Protein AF-A0A2D7LN32-F1 (afdb_monomer)

Mean predicted aligned error: 5.08 Å

Solvent-accessible surface area (backbone atoms only — not comparable to full-atom values): 18095 Å² total; per-residue (Å²): 130,84,75,82,76,73,65,44,31,34,32,32,67,40,80,60,70,64,92,61,65,73,24,57,48,49,55,38,51,54,49,18,35,59,64,32,91,79,63,42,42,45,74,48,47,60,89,74,56,92,51,80,76,60,60,74,74,38,50,33,42,34,34,34,39,61,86,51,64,64,65,58,54,54,49,47,49,68,77,42,70,87,50,34,35,33,37,26,48,50,52,60,51,98,38,46,63,72,38,63,84,48,74,64,43,46,45,47,52,73,69,63,79,66,38,31,38,33,20,46,41,62,72,59,30,66,40,41,46,76,57,41,47,83,94,47,37,89,35,53,46,56,50,64,69,39,57,82,79,97,63,71,67,71,63,58,79,63,54,63,70,80,24,58,26,25,41,39,42,39,88,48,99,74,49,87,57,46,67,61,35,49,52,49,33,55,47,53,33,58,80,66,71,51,44,66,49,78,48,47,72,91,75,68,54,73,64,61,53,52,54,46,42,40,19,17,65,28,33,35,50,61,30,76,58,33,82,84,29,67,68,59,53,49,33,16,56,55,56,15,46,62,37,25,34,79,56,34,42,72,75,70,83,54,72,86,42,45,36,75,88,30,57,49,77,54,94,62,50,69,42,74,45,88,64,29,24,58,51,46,48,54,53,51,52,36,44,78,72,64,71,56,86,72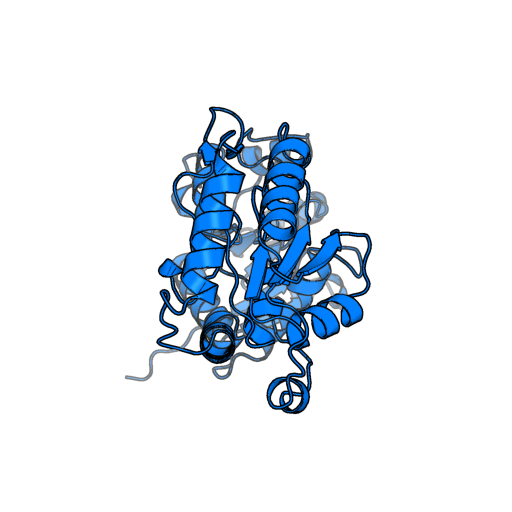,97,61,55,34,26,63,44,40,58,63,58,25,21,39,70,49,39,31,52,54,51,47,54,50,41,60,75,46,62,108

Foldseek 3Di:
DPDPQAAFEEEEQDADDDPDDPNQLVVVQQVLQPPAPVNRYDYDYPVVDPDPVCVVVGQEY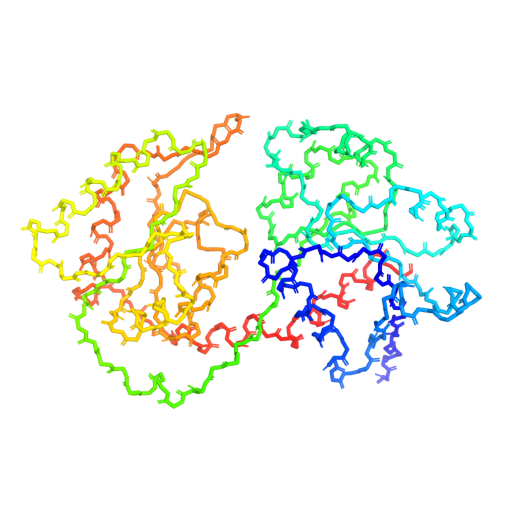EHEAQPGDVVSVVVCCVVPVNHFYEYYLHNAQPFLLPQHPDPSSVCCQPPDDGLAYEHQAPVSQVSNLVRHDPVCSVRYYYFHTADDDPDDCVLLVDQAADFQEEEEAEEDPPAPCLVLLVCLLVVLCVVVVGGYDYDYPPRDDPVVLLNRLSHYQAYEYSYLADPPPPSLLSSLQSLHAYQEACRHNRDHQDCLSHQPPQWDDDSRGIYGDSCNSVSSNVSSVCVSVVVDDDPDGSNVRSCVPSHSNNSNVVVSVSCVVRSD

Structure (mmCIF, N/CA/C/O backbone):
data_AF-A0A2D7LN32-F1
#
_entry.id   AF-A0A2D7LN32-F1
#
loop_
_atom_site.group_PDB
_atom_site.id
_atom_site.type_symbol
_atom_site.label_atom_id
_atom_site.label_alt_id
_atom_site.label_comp_id
_atom_site.label_asym_id
_atom_site.label_entity_id
_atom_site.label_seq_id
_atom_site.pdbx_PDB_ins_code
_atom_site.Cartn_x
_atom_site.Cartn_y
_atom_site.Cartn_z
_atom_site.occupancy
_atom_site.B_iso_or_equiv
_atom_site.auth_seq_id
_atom_site.auth_comp_id
_atom_site.auth_asym_id
_atom_site.auth_atom_id
_atom_site.pdbx_PDB_model_num
ATOM 1 N N . MET A 1 1 ? -14.204 0.829 -34.385 1.00 44.28 1 MET A N 1
ATOM 2 C CA . MET A 1 1 ? -12.740 0.804 -34.591 1.00 44.28 1 MET A CA 1
ATOM 3 C C . MET A 1 1 ? -12.152 -0.160 -33.585 1.00 44.28 1 MET A C 1
ATOM 5 O O . MET A 1 1 ? -12.338 0.058 -32.395 1.00 44.28 1 MET A O 1
ATOM 9 N N . ILE A 1 2 ? -11.507 -1.230 -34.041 1.00 43.66 2 ILE A N 1
ATOM 10 C CA . ILE A 1 2 ? -10.736 -2.110 -33.161 1.00 43.66 2 ILE A CA 1
ATOM 11 C C . ILE A 1 2 ? -9.464 -1.326 -32.829 1.00 43.66 2 ILE A C 1
ATOM 13 O O . ILE A 1 2 ? -8.637 -1.111 -33.713 1.00 43.66 2 ILE A O 1
ATOM 17 N N . LYS A 1 3 ? -9.346 -0.793 -31.606 1.00 57.53 3 LYS A N 1
ATOM 18 C CA . LYS A 1 3 ? -8.049 -0.294 -31.134 1.00 57.53 3 LYS A CA 1
ATOM 19 C C . LYS A 1 3 ? -7.119 -1.507 -31.135 1.00 57.53 3 LYS A C 1
ATOM 21 O O . LYS A 1 3 ? -7.442 -2.501 -30.492 1.00 57.53 3 LYS A O 1
ATOM 26 N N . ASN A 1 4 ? -6.018 -1.453 -31.883 1.00 58.94 4 ASN A N 1
ATOM 27 C CA . ASN A 1 4 ? -4.945 -2.428 -31.712 1.00 58.94 4 ASN A CA 1
ATOM 28 C C . ASN A 1 4 ? -4.484 -2.315 -30.258 1.00 58.94 4 ASN A C 1
ATOM 30 O O . ASN A 1 4 ? -3.860 -1.322 -29.885 1.00 58.94 4 ASN A O 1
ATOM 34 N N . ASN A 1 5 ? -4.854 -3.289 -29.431 1.00 82.56 5 ASN A N 1
ATOM 35 C CA . ASN A 1 5 ? -4.369 -3.354 -28.064 1.00 82.56 5 ASN A CA 1
ATOM 36 C C . ASN A 1 5 ? -2.919 -3.824 -28.137 1.00 82.56 5 ASN A C 1
ATOM 38 O O . ASN A 1 5 ? -2.648 -4.941 -28.576 1.00 82.56 5 ASN A O 1
ATOM 42 N N . LYS A 1 6 ? -1.991 -2.938 -27.773 1.00 94.62 6 LYS A N 1
ATOM 43 C CA . LYS A 1 6 ? -0.580 -3.285 -27.630 1.00 94.62 6 LYS A CA 1
ATOM 44 C C . LYS A 1 6 ? -0.471 -4.365 -26.553 1.00 94.62 6 LYS A C 1
ATOM 46 O O . LYS A 1 6 ? -1.117 -4.260 -25.518 1.00 94.62 6 LYS A O 1
ATOM 51 N N . SER A 1 7 ? 0.336 -5.386 -26.791 1.00 96.56 7 SER A N 1
ATOM 52 C CA . SER A 1 7 ? 0.762 -6.319 -25.751 1.00 96.56 7 SER A CA 1
ATOM 53 C C . SER A 1 7 ? 2.169 -5.954 -25.285 1.00 96.56 7 SER A C 1
ATOM 55 O O . SER A 1 7 ? 2.957 -5.423 -26.070 1.00 96.56 7 SER A O 1
ATOM 57 N N . PHE A 1 8 ? 2.486 -6.243 -24.027 1.00 97.50 8 PHE A N 1
ATOM 58 C CA . PHE A 1 8 ? 3.817 -6.080 -23.458 1.00 97.50 8 PHE A CA 1
ATOM 59 C C . PHE A 1 8 ? 4.377 -7.431 -23.022 1.00 97.50 8 PHE A C 1
ATOM 61 O O . PHE A 1 8 ? 3.812 -8.097 -22.152 1.00 97.50 8 PHE A O 1
ATOM 68 N N . ASN A 1 9 ? 5.528 -7.794 -23.577 1.00 97.88 9 ASN A N 1
ATOM 69 C CA . ASN A 1 9 ? 6.341 -8.887 -23.067 1.00 97.88 9 ASN A CA 1
ATOM 70 C C . ASN A 1 9 ? 7.256 -8.332 -21.968 1.00 97.88 9 ASN A C 1
ATOM 72 O O . ASN A 1 9 ? 8.119 -7.492 -22.227 1.00 97.88 9 ASN A O 1
ATOM 76 N N . ILE A 1 10 ? 7.072 -8.786 -20.734 1.00 97.50 10 ILE A N 1
ATOM 77 C CA . ILE A 1 10 ? 7.760 -8.278 -19.546 1.00 97.50 10 ILE A CA 1
ATOM 78 C C . ILE A 1 10 ? 8.716 -9.342 -19.020 1.00 97.50 10 ILE A C 1
ATOM 80 O O . ILE A 1 10 ? 8.323 -10.487 -18.791 1.00 97.50 10 ILE A O 1
ATOM 84 N N . LEU A 1 11 ? 9.962 -8.943 -18.776 1.00 96.19 11 LEU A N 1
ATOM 85 C CA . LEU A 1 11 ? 10.927 -9.748 -18.038 1.00 96.19 11 LEU A CA 1
ATOM 86 C C . LEU A 1 11 ? 11.136 -9.155 -16.646 1.00 96.19 11 LEU A C 1
ATOM 88 O O . LEU A 1 11 ? 11.633 -8.036 -16.506 1.00 96.19 11 LEU A O 1
ATOM 92 N N . MET A 1 12 ? 10.785 -9.912 -15.612 1.00 93.94 12 MET A N 1
ATOM 93 C CA . MET A 1 12 ? 11.052 -9.543 -14.228 1.00 93.94 12 MET A CA 1
ATOM 94 C C . MET A 1 12 ? 12.523 -9.810 -13.896 1.00 93.94 12 MET A C 1
ATOM 96 O O . MET A 1 12 ? 12.978 -10.955 -13.887 1.00 93.94 12 MET A O 1
ATOM 100 N N . CYS A 1 13 ? 13.267 -8.748 -13.590 1.00 92.00 13 CYS A N 1
ATOM 101 C CA . CYS A 1 13 ? 14.726 -8.770 -13.429 1.00 92.00 13 CYS A CA 1
ATOM 102 C C . CYS A 1 13 ? 15.190 -8.762 -11.962 1.00 92.00 13 CYS A C 1
ATOM 104 O O . CYS A 1 13 ? 16.373 -8.587 -11.678 1.00 92.00 13 CYS A O 1
ATOM 106 N N . SER A 1 14 ? 14.271 -8.947 -11.013 1.00 82.94 14 SER A N 1
ATOM 107 C CA . SER A 1 14 ? 14.585 -9.040 -9.585 1.00 82.94 14 SER A CA 1
ATOM 108 C C . SER A 1 14 ? 13.662 -10.037 -8.893 1.00 82.94 14 SER A C 1
ATOM 110 O O . SER A 1 14 ? 12.445 -9.946 -9.072 1.00 82.94 14 SER A O 1
ATOM 112 N N . ARG A 1 15 ? 14.218 -10.915 -8.052 1.00 70.62 15 ARG A N 1
ATOM 113 C CA . ARG A 1 15 ? 13.447 -11.783 -7.157 1.00 70.62 15 ARG A CA 1
ATOM 114 C C . ARG A 1 15 ? 13.455 -11.185 -5.750 1.00 70.62 15 ARG A C 1
ATOM 116 O O . ARG A 1 15 ? 14.537 -11.027 -5.187 1.00 70.62 15 ARG A O 1
ATOM 123 N N . PRO A 1 16 ? 12.303 -10.858 -5.153 1.00 66.50 16 PRO A N 1
ATOM 124 C CA . PRO A 1 16 ? 12.273 -10.564 -3.730 1.00 66.50 16 PRO A CA 1
ATOM 125 C C . PRO A 1 16 ? 12.635 -11.832 -2.943 1.00 66.50 16 PRO A C 1
ATOM 127 O O . PRO A 1 16 ? 12.154 -12.922 -3.251 1.00 66.50 16 PRO A O 1
ATOM 130 N N . GLY A 1 17 ? 13.507 -11.705 -1.944 1.00 54.12 17 GLY A N 1
ATOM 131 C CA . GLY A 1 17 ? 13.800 -12.799 -1.017 1.00 54.12 17 GLY A CA 1
ATOM 132 C C . GLY A 1 17 ? 12.692 -12.980 0.028 1.00 54.12 17 GLY A C 1
ATOM 133 O O . GLY A 1 17 ? 12.071 -12.001 0.439 1.00 54.12 17 GLY A O 1
ATOM 134 N N . GLY A 1 18 ? 12.504 -14.219 0.498 1.00 49.31 18 GLY A N 1
ATOM 135 C CA . GLY A 1 18 ? 11.699 -14.554 1.682 1.00 49.31 18 GLY A CA 1
ATOM 136 C C . GLY A 1 18 ? 10.222 -14.893 1.433 1.00 49.31 18 GLY A C 1
ATOM 137 O O . GLY A 1 18 ? 9.642 -14.571 0.402 1.00 49.31 18 GLY A O 1
ATOM 138 N N . ASP A 1 19 ? 9.620 -15.554 2.421 1.00 37.75 19 ASP A N 1
ATOM 139 C CA . ASP A 1 19 ? 8.196 -15.910 2.545 1.00 37.75 19 ASP A CA 1
ATOM 140 C C . ASP A 1 19 ? 7.363 -14.814 3.247 1.00 37.75 19 ASP A C 1
ATOM 142 O O . ASP A 1 19 ? 6.145 -14.927 3.385 1.00 37.75 19 ASP A O 1
ATOM 146 N N . ARG A 1 20 ? 8.014 -13.730 3.691 1.00 37.22 20 ARG A N 1
ATOM 147 C CA . ARG A 1 20 ? 7.402 -12.576 4.364 1.00 37.22 20 ARG A CA 1
ATOM 148 C C . ARG A 1 20 ? 7.868 -11.268 3.720 1.00 37.22 20 ARG A C 1
ATOM 150 O O . ARG A 1 20 ? 9.029 -11.127 3.352 1.00 37.22 20 ARG A O 1
ATOM 157 N N . GLY A 1 21 ? 6.974 -10.282 3.619 1.00 55.00 21 GLY A N 1
ATOM 158 C CA . GLY A 1 21 ? 7.293 -8.945 3.097 1.00 55.00 21 GLY A CA 1
ATOM 159 C C . GLY A 1 21 ? 7.106 -8.805 1.574 1.00 55.00 21 GLY A C 1
ATOM 160 O O . GLY A 1 21 ? 6.155 -9.379 1.041 1.00 55.00 21 GLY A O 1
ATOM 161 N N . PRO A 1 22 ? 7.950 -8.031 0.854 1.00 53.94 22 PRO A N 1
ATOM 162 C CA . PRO A 1 22 ? 7.763 -7.710 -0.571 1.00 53.94 22 PRO A CA 1
ATOM 163 C C . PRO A 1 22 ? 7.681 -8.940 -1.496 1.00 53.94 22 PRO A C 1
ATOM 165 O O . PRO A 1 22 ? 7.177 -8.820 -2.612 1.00 53.94 22 PRO A O 1
ATOM 168 N N . GLY A 1 23 ? 8.110 -10.118 -1.020 1.00 60.59 23 GLY A N 1
ATOM 169 C CA . GLY A 1 23 ? 7.940 -11.415 -1.680 1.00 60.59 23 GLY A CA 1
ATOM 170 C C . GLY A 1 23 ? 6.488 -11.855 -1.860 1.00 60.59 23 GLY A C 1
ATOM 171 O O . GLY A 1 23 ? 6.126 -12.300 -2.946 1.00 60.59 23 GLY A O 1
ATOM 172 N N . LEU A 1 24 ? 5.634 -11.661 -0.846 1.00 64.06 24 LEU A N 1
ATOM 173 C CA . LEU A 1 24 ? 4.218 -12.039 -0.933 1.00 64.06 24 LEU A CA 1
ATOM 174 C C . LEU A 1 24 ? 3.519 -11.235 -2.034 1.00 64.06 24 LEU A C 1
ATOM 176 O O . LEU A 1 24 ? 2.804 -11.783 -2.867 1.00 64.06 24 LEU A O 1
ATOM 180 N N . THR A 1 25 ? 3.764 -9.923 -2.071 1.00 72.88 25 THR A N 1
ATOM 181 C CA . THR A 1 25 ? 3.100 -9.046 -3.040 1.00 72.88 25 THR A CA 1
ATOM 182 C C . THR A 1 25 ? 3.635 -9.250 -4.450 1.00 72.88 25 THR A C 1
ATOM 184 O O . THR A 1 25 ? 2.857 -9.169 -5.389 1.00 72.88 25 THR A O 1
ATOM 187 N N . TYR A 1 26 ? 4.918 -9.589 -4.616 1.00 81.75 26 TYR A N 1
ATOM 188 C CA . TYR A 1 26 ? 5.506 -9.890 -5.925 1.00 81.75 26 TYR A CA 1
ATOM 189 C C . TYR A 1 26 ? 4.732 -10.953 -6.706 1.00 81.75 26 TYR A C 1
ATOM 191 O O . TYR A 1 26 ? 4.357 -10.699 -7.850 1.00 81.75 26 TYR A O 1
ATOM 199 N N . GLY A 1 27 ? 4.440 -12.095 -6.071 1.00 83.88 27 GLY A N 1
ATOM 200 C CA . GLY A 1 27 ? 3.667 -13.167 -6.702 1.00 83.88 27 GLY A CA 1
ATOM 201 C C . GLY A 1 27 ? 2.287 -12.686 -7.149 1.00 83.88 27 GLY A C 1
ATOM 202 O O . GLY A 1 27 ? 1.888 -12.940 -8.281 1.00 83.88 27 GLY A O 1
ATOM 203 N N . HIS A 1 28 ? 1.603 -11.895 -6.314 1.00 87.19 28 HIS A N 1
ATOM 204 C CA . HIS A 1 28 ? 0.311 -11.311 -6.674 1.00 87.19 28 HIS A CA 1
ATOM 205 C C . HIS A 1 28 ? 0.383 -10.401 -7.905 1.00 87.19 28 HIS A C 1
ATOM 207 O O . HIS A 1 28 ? -0.536 -10.423 -8.716 1.00 87.19 28 HIS A O 1
ATOM 213 N N . HIS A 1 29 ? 1.454 -9.625 -8.079 1.00 88.25 29 HIS A N 1
ATOM 214 C CA . HIS A 1 29 ? 1.590 -8.761 -9.254 1.00 88.25 29 HIS A CA 1
ATOM 215 C C . HIS A 1 29 ? 1.836 -9.553 -10.534 1.00 88.25 29 HIS A C 1
ATOM 217 O O . HIS A 1 29 ? 1.190 -9.281 -11.543 1.00 88.25 29 HIS A O 1
ATOM 223 N N . VAL A 1 30 ? 2.736 -10.541 -10.497 1.00 90.06 30 VAL A N 1
ATOM 224 C CA . VAL A 1 30 ? 2.990 -11.415 -11.653 1.00 90.06 30 VAL A CA 1
ATOM 225 C C . VAL A 1 30 ? 1.705 -12.145 -12.044 1.00 90.06 30 VAL A C 1
ATOM 227 O O . VAL A 1 30 ? 1.318 -12.129 -13.213 1.00 90.06 30 VAL A O 1
ATOM 230 N N . ASP A 1 31 ? 0.995 -12.701 -11.062 1.00 91.56 31 ASP A N 1
ATOM 231 C CA . ASP A 1 31 ? -0.293 -13.354 -11.275 1.00 91.56 31 ASP A CA 1
ATOM 232 C C . ASP A 1 31 ? -1.347 -12.397 -11.836 1.00 91.56 31 ASP A C 1
ATOM 234 O O . ASP A 1 31 ? -2.074 -12.770 -12.754 1.00 91.56 31 ASP A O 1
ATOM 238 N N . ALA A 1 32 ? -1.443 -11.171 -11.315 1.00 93.06 32 ALA A N 1
ATOM 239 C CA . ALA A 1 32 ? -2.413 -10.189 -11.788 1.00 93.06 32 ALA A CA 1
ATOM 240 C C . ALA A 1 32 ? -2.210 -9.849 -13.268 1.00 93.06 32 ALA A C 1
ATOM 242 O O . ALA A 1 32 ? -3.179 -9.787 -14.022 1.00 93.06 32 ALA A O 1
ATOM 243 N N . LEU A 1 33 ? -0.955 -9.671 -13.689 1.00 94.94 33 LEU A N 1
ATOM 244 C CA . LEU A 1 33 ? -0.612 -9.361 -15.075 1.00 94.94 33 LEU A CA 1
ATOM 245 C C . LEU A 1 33 ? -0.827 -10.569 -15.996 1.00 94.94 33 LEU A C 1
ATOM 247 O O . LEU A 1 33 ? -1.453 -10.429 -17.043 1.00 94.94 33 LEU A O 1
ATOM 251 N N . ASN A 1 34 ? -0.382 -11.764 -15.598 1.00 94.56 34 ASN A N 1
ATOM 252 C CA . ASN A 1 34 ? -0.547 -12.981 -16.404 1.00 94.56 34 ASN A CA 1
ATOM 253 C C . ASN A 1 34 ? -2.005 -13.469 -16.485 1.00 94.56 34 ASN A C 1
ATOM 255 O O . ASN A 1 34 ? -2.360 -14.187 -17.417 1.00 94.56 34 ASN A O 1
ATOM 259 N N . ARG A 1 35 ? -2.863 -13.085 -15.531 1.00 94.31 35 ARG A N 1
ATOM 260 C CA . ARG A 1 35 ? -4.311 -13.362 -15.554 1.00 94.31 35 ARG A CA 1
ATOM 261 C C . ARG A 1 35 ? -5.123 -12.225 -16.180 1.00 94.31 35 ARG A C 1
ATOM 263 O O . ARG A 1 35 ? -6.348 -12.209 -16.045 1.00 94.31 35 ARG A O 1
ATOM 270 N N . ASP A 1 36 ? -4.474 -11.273 -16.850 1.00 95.19 36 ASP A N 1
ATOM 271 C CA . ASP A 1 36 ? -5.172 -10.207 -17.558 1.00 95.19 36 ASP A CA 1
ATOM 272 C C . ASP A 1 36 ? -6.118 -10.780 -18.622 1.00 95.19 36 ASP A C 1
ATOM 274 O O . ASP A 1 36 ? -5.696 -11.399 -19.599 1.00 95.19 36 ASP A O 1
ATOM 278 N N . LYS A 1 37 ? -7.418 -10.513 -18.473 1.00 93.88 37 LYS A N 1
ATOM 279 C CA . LYS A 1 37 ? -8.471 -11.065 -19.341 1.00 93.88 37 LYS A CA 1
ATOM 280 C C . LYS A 1 37 ? -8.381 -10.623 -20.806 1.00 93.88 37 LYS A C 1
ATOM 282 O O . LYS A 1 37 ? -9.064 -11.185 -21.660 1.00 93.88 37 LYS A O 1
ATOM 287 N N . TYR A 1 38 ? -7.576 -9.601 -21.091 1.00 94.88 38 TYR A N 1
ATOM 288 C CA . TYR A 1 38 ? -7.363 -9.066 -22.432 1.00 94.88 38 TYR A CA 1
ATOM 289 C C . TYR A 1 38 ? -6.043 -9.526 -23.064 1.00 94.88 38 TYR A C 1
ATOM 291 O O . TYR A 1 38 ? -5.748 -9.103 -24.182 1.00 94.88 38 TYR A O 1
ATOM 299 N N . ASN A 1 39 ? -5.268 -10.382 -22.382 1.00 94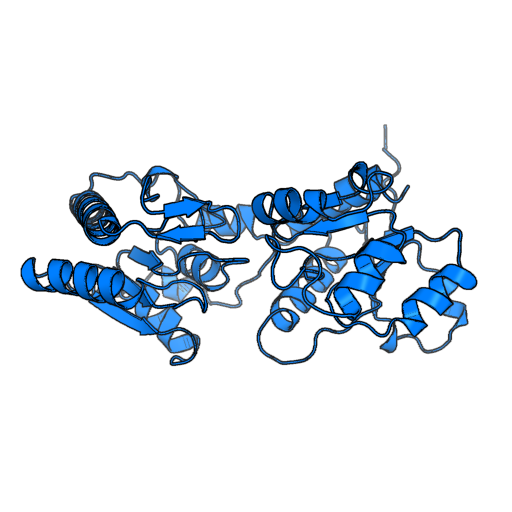.88 39 ASN A N 1
ATOM 300 C CA . ASN A 1 39 ? -3.963 -10.878 -22.830 1.00 94.88 39 ASN A CA 1
ATOM 301 C C . ASN A 1 39 ? -2.988 -9.747 -23.216 1.00 94.88 39 ASN A C 1
ATOM 303 O O . ASN A 1 39 ? -2.247 -9.858 -24.194 1.00 94.88 39 ASN A O 1
ATOM 307 N N . ARG A 1 40 ? -3.008 -8.624 -22.484 1.00 96.69 40 ARG A N 1
ATOM 308 C CA . ARG A 1 40 ? -2.127 -7.472 -22.755 1.00 96.69 40 ARG A CA 1
ATOM 309 C C . ARG A 1 40 ? -0.718 -7.668 -22.212 1.00 96.69 40 ARG A C 1
ATOM 311 O O . ARG A 1 40 ? 0.174 -6.911 -22.584 1.00 96.69 40 ARG A O 1
ATOM 318 N N . PHE A 1 41 ? -0.506 -8.663 -21.358 1.00 97.38 41 PHE A N 1
ATOM 319 C CA . PHE A 1 41 ? 0.780 -8.931 -20.733 1.00 97.38 41 PHE A CA 1
ATOM 320 C C . PHE A 1 41 ? 1.209 -10.373 -20.938 1.00 97.38 41 PHE A C 1
ATOM 322 O O . PHE A 1 41 ? 0.395 -11.293 -20.895 1.00 97.38 41 PHE A O 1
ATOM 329 N N . TYR A 1 42 ? 2.514 -10.546 -21.088 1.00 96.31 42 TYR A N 1
ATOM 330 C CA . TYR A 1 42 ? 3.186 -11.827 -20.967 1.00 96.31 42 TYR A CA 1
ATOM 331 C C . TYR A 1 42 ? 4.398 -11.638 -20.059 1.00 96.31 42 TYR A C 1
ATOM 333 O O . TYR A 1 42 ? 5.354 -10.964 -20.444 1.00 96.31 42 TYR A O 1
ATOM 341 N N . VAL A 1 43 ? 4.337 -12.169 -18.837 1.00 95.31 43 VAL A N 1
ATOM 342 C CA . VAL A 1 43 ? 5.355 -11.938 -17.804 1.00 95.31 43 VAL A CA 1
ATOM 343 C C . VAL A 1 43 ? 6.145 -13.211 -17.542 1.00 95.31 43 VAL A C 1
ATOM 345 O O . VAL A 1 43 ? 5.578 -14.210 -17.101 1.00 95.31 43 VAL A O 1
ATOM 348 N N . ASN A 1 44 ? 7.462 -13.135 -17.735 1.00 93.88 44 ASN A N 1
ATOM 349 C CA . ASN A 1 44 ? 8.415 -14.162 -17.320 1.00 93.88 44 ASN A CA 1
ATOM 350 C C . ASN A 1 44 ? 9.441 -13.595 -16.341 1.00 93.88 44 ASN A C 1
ATOM 352 O O . ASN A 1 44 ? 9.603 -12.386 -16.189 1.00 93.88 44 ASN A O 1
ATOM 356 N N . GLU A 1 45 ? 10.170 -14.491 -15.689 1.00 91.50 45 GLU A N 1
ATOM 357 C CA . GLU A 1 45 ? 11.212 -14.146 -14.730 1.00 91.50 45 GLU A CA 1
ATOM 358 C C . GLU A 1 45 ? 12.587 -14.469 -15.318 1.00 91.50 45 GLU A C 1
ATOM 360 O O . GLU A 1 45 ? 12.766 -15.504 -15.961 1.00 91.50 45 GLU A O 1
ATOM 365 N N . LEU A 1 46 ? 13.573 -13.599 -15.080 1.00 89.75 46 LEU A N 1
ATOM 366 C CA . LEU A 1 46 ? 14.918 -13.717 -15.658 1.00 89.75 46 LEU A CA 1
ATOM 367 C C . LEU A 1 46 ? 15.581 -15.077 -15.384 1.00 89.75 46 LEU A C 1
ATOM 369 O O . LEU A 1 46 ? 16.271 -15.610 -16.247 1.00 89.75 46 LEU A O 1
ATOM 373 N N . TRP A 1 47 ? 15.359 -15.655 -14.205 1.00 87.06 47 TRP A N 1
ATOM 374 C CA . TRP A 1 47 ? 15.935 -16.946 -13.805 1.00 87.06 47 TRP A CA 1
ATOM 375 C C . TRP A 1 47 ? 15.202 -18.166 -14.376 1.00 87.06 47 TRP A C 1
ATOM 377 O O . TRP A 1 47 ? 15.684 -19.283 -14.202 1.00 87.06 47 TRP A O 1
ATOM 387 N N . ASN A 1 48 ? 14.071 -17.968 -15.058 1.00 87.88 48 ASN A N 1
ATOM 388 C CA . ASN A 1 48 ? 13.360 -19.034 -15.763 1.00 87.88 48 ASN A CA 1
ATOM 389 C C . ASN A 1 48 ? 13.783 -19.134 -17.240 1.00 87.88 48 ASN A C 1
ATOM 391 O O . ASN A 1 48 ? 13.333 -20.042 -17.935 1.00 87.88 48 ASN A O 1
ATOM 395 N N . LEU A 1 49 ? 14.632 -18.220 -17.731 1.00 89.25 49 LEU A N 1
ATOM 396 C CA . LEU A 1 49 ? 15.114 -18.256 -19.110 1.00 89.25 49 LEU A CA 1
ATOM 397 C C . LEU A 1 49 ? 16.145 -19.369 -19.300 1.00 89.25 49 LEU A C 1
ATOM 399 O O . LEU A 1 49 ? 17.089 -19.505 -18.520 1.00 89.25 49 LEU A O 1
ATOM 403 N N . SER A 1 50 ? 15.989 -20.136 -20.378 1.00 86.12 50 SER A N 1
ATOM 404 C CA . SER A 1 50 ? 16.916 -21.219 -20.723 1.00 86.12 50 SER A CA 1
ATOM 405 C C . SER A 1 50 ? 18.103 -20.737 -21.563 1.00 86.12 50 SER A C 1
ATOM 407 O O . SER A 1 50 ? 19.161 -21.369 -21.584 1.00 86.12 50 SER A O 1
ATOM 409 N N . ASN A 1 51 ? 17.938 -19.598 -22.245 1.00 87.88 51 ASN A N 1
ATOM 410 C CA . ASN A 1 51 ? 18.921 -19.013 -23.146 1.00 87.88 51 ASN A CA 1
ATOM 411 C C . ASN A 1 51 ? 18.877 -17.475 -23.094 1.00 87.88 51 ASN A C 1
ATOM 413 O O . ASN A 1 51 ? 17.809 -16.873 -23.172 1.00 87.88 51 ASN A O 1
ATOM 417 N N . GLU A 1 52 ? 20.044 -16.822 -23.055 1.00 83.50 52 GLU A N 1
ATOM 418 C CA . GLU A 1 52 ? 20.158 -15.356 -23.122 1.00 83.50 52 GLU A CA 1
ATOM 419 C C . GLU A 1 52 ? 19.500 -14.741 -24.365 1.00 83.50 52 GLU A C 1
ATOM 421 O O . GLU A 1 52 ? 19.044 -13.598 -24.322 1.00 83.50 52 GLU A O 1
ATOM 426 N N . ASN A 1 53 ? 19.438 -15.473 -25.480 1.00 88.38 53 ASN A N 1
ATOM 427 C CA . ASN A 1 53 ? 18.823 -14.974 -26.710 1.00 88.38 53 ASN A CA 1
ATOM 428 C C . ASN A 1 53 ? 17.318 -14.711 -26.550 1.00 88.38 53 ASN A C 1
ATOM 430 O O . ASN A 1 53 ? 16.777 -13.876 -27.277 1.00 88.38 53 ASN A O 1
ATOM 434 N N . GLU A 1 54 ? 16.659 -15.355 -25.580 1.00 93.31 54 GLU A N 1
ATOM 435 C CA . GLU A 1 54 ? 15.245 -15.126 -25.267 1.00 93.31 54 GLU A CA 1
ATOM 436 C C . GLU A 1 54 ? 14.988 -13.708 -24.739 1.00 93.31 54 GLU A C 1
ATOM 438 O O . GLU A 1 54 ? 13.881 -13.196 -24.895 1.00 93.31 54 GLU A O 1
ATOM 443 N N . ILE A 1 55 ? 16.004 -13.028 -24.184 1.00 95.69 55 ILE A N 1
ATOM 444 C CA . ILE A 1 55 ? 15.875 -11.668 -23.630 1.00 95.69 55 ILE A CA 1
ATOM 445 C C . ILE A 1 55 ? 15.400 -10.664 -24.699 1.00 95.69 55 ILE A C 1
ATOM 447 O O . ILE A 1 55 ? 14.672 -9.721 -24.389 1.00 95.69 55 ILE A O 1
ATOM 451 N N . ASN A 1 56 ? 15.739 -10.885 -25.975 1.00 95.00 56 ASN A N 1
ATOM 452 C CA . ASN A 1 56 ? 15.309 -10.015 -27.076 1.00 95.00 56 ASN A CA 1
ATOM 453 C C . ASN A 1 56 ? 13.786 -9.977 -27.275 1.00 95.00 56 ASN A C 1
ATOM 455 O O . ASN A 1 56 ? 13.277 -8.995 -27.828 1.00 95.00 56 ASN A O 1
ATOM 459 N N . ASN A 1 57 ? 13.067 -11.007 -26.818 1.00 96.12 57 ASN A N 1
ATOM 460 C CA . ASN A 1 57 ? 11.620 -11.134 -26.995 1.00 96.12 57 ASN A CA 1
ATOM 461 C C . ASN A 1 57 ? 10.816 -10.220 -26.059 1.00 96.12 57 ASN A C 1
ATOM 463 O O . ASN A 1 57 ? 9.618 -10.046 -26.270 1.00 96.12 57 ASN A O 1
ATOM 467 N N . TYR A 1 58 ? 11.456 -9.636 -25.043 1.00 97.81 58 TYR A N 1
ATOM 468 C CA . TYR A 1 58 ? 10.791 -8.797 -24.049 1.00 97.81 58 TYR A CA 1
ATOM 469 C C . TYR A 1 58 ? 10.886 -7.322 -24.410 1.00 97.81 58 TYR A C 1
ATOM 471 O O . TYR A 1 58 ? 11.925 -6.854 -24.867 1.00 97.81 58 TYR A O 1
ATOM 479 N N . ASP A 1 59 ? 9.807 -6.582 -24.207 1.00 97.31 59 ASP A N 1
ATOM 480 C CA . ASP A 1 59 ? 9.712 -5.144 -24.462 1.00 97.31 59 ASP A CA 1
ATOM 481 C C . ASP A 1 59 ? 10.185 -4.327 -23.259 1.00 97.31 59 ASP A C 1
ATOM 483 O O . ASP A 1 59 ? 10.770 -3.249 -23.415 1.00 97.31 59 ASP A O 1
ATOM 487 N N . VAL A 1 60 ? 9.932 -4.857 -22.059 1.00 98.19 60 VAL A N 1
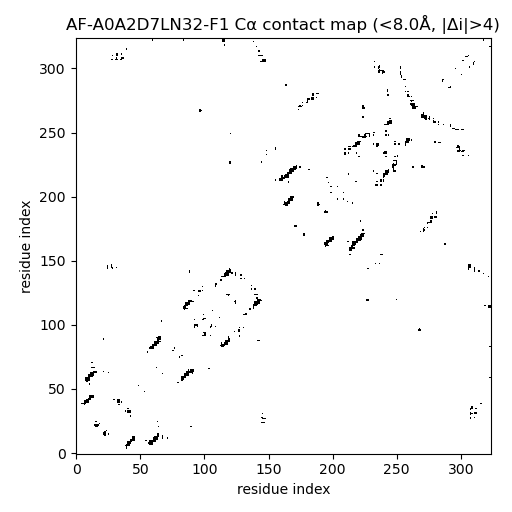ATOM 488 C CA . VAL A 1 60 ? 10.156 -4.173 -20.786 1.00 98.19 60 VAL A CA 1
ATOM 489 C C . VAL A 1 60 ? 10.936 -5.064 -19.830 1.00 98.19 60 VAL A C 1
ATOM 491 O O . VAL A 1 60 ? 10.593 -6.228 -19.619 1.00 98.19 60 VAL A O 1
ATOM 494 N N . PHE A 1 61 ? 11.962 -4.490 -19.209 1.00 97.62 61 PHE A N 1
ATOM 495 C CA . PHE A 1 61 ? 12.676 -5.076 -18.081 1.00 97.62 61 PHE A CA 1
ATOM 496 C C . PHE A 1 61 ? 12.200 -4.423 -16.792 1.00 97.62 61 PHE A C 1
ATOM 498 O O . PHE A 1 61 ? 12.367 -3.216 -16.604 1.00 97.62 61 PHE A O 1
ATOM 505 N N . TRP A 1 62 ? 11.607 -5.218 -15.906 1.00 95.62 62 TRP A N 1
ATOM 506 C CA . TRP A 1 62 ? 10.981 -4.725 -14.686 1.00 95.62 62 TRP A CA 1
ATOM 507 C C . TRP A 1 62 ? 11.735 -5.204 -13.441 1.00 95.62 62 TRP A C 1
ATOM 509 O O . TRP A 1 62 ? 11.764 -6.387 -13.100 1.00 95.62 62 TRP A O 1
ATOM 519 N N . PHE A 1 63 ? 12.344 -4.256 -12.734 1.00 92.81 63 PHE A N 1
ATOM 520 C CA . PHE A 1 63 ? 12.988 -4.443 -11.439 1.00 92.81 63 PHE A CA 1
ATOM 521 C C . PHE A 1 63 ? 12.006 -4.081 -10.323 1.00 92.81 63 PHE A C 1
ATOM 523 O O . PHE A 1 63 ? 11.662 -2.922 -10.123 1.00 92.81 63 PHE A O 1
ATOM 530 N N . TYR A 1 64 ? 11.527 -5.073 -9.590 1.00 84.56 64 TYR A N 1
ATOM 531 C CA . TYR A 1 64 ? 10.428 -4.918 -8.645 1.00 84.56 64 TYR A CA 1
ATOM 532 C C . TYR A 1 64 ? 10.853 -4.445 -7.249 1.00 84.56 64 TYR A C 1
ATOM 534 O O . TYR A 1 64 ? 10.124 -3.689 -6.605 1.00 84.56 64 TYR A O 1
ATOM 542 N N . ALA A 1 65 ? 12.010 -4.904 -6.764 1.00 80.44 65 ALA A N 1
ATOM 543 C CA . ALA A 1 65 ? 12.452 -4.711 -5.382 1.00 80.44 65 ALA A CA 1
ATOM 544 C C . ALA A 1 65 ? 13.846 -4.080 -5.286 1.00 80.44 65 ALA A C 1
ATOM 546 O O . ALA A 1 65 ? 14.705 -4.316 -6.141 1.00 80.44 65 ALA A O 1
ATOM 547 N N . LYS A 1 66 ? 14.068 -3.293 -4.223 1.00 81.75 66 LYS A N 1
ATOM 548 C CA . LYS A 1 66 ? 15.387 -2.756 -3.855 1.00 81.75 66 LYS A CA 1
ATOM 549 C C . LYS A 1 66 ? 16.394 -3.897 -3.676 1.00 81.75 66 LYS A C 1
ATOM 551 O O . LYS A 1 66 ? 16.036 -5.004 -3.276 1.00 81.75 66 LYS A O 1
ATOM 556 N N . GLY A 1 67 ? 17.665 -3.608 -3.954 1.00 76.56 67 GLY A N 1
ATOM 557 C CA . GLY A 1 67 ? 18.759 -4.551 -3.726 1.00 76.56 67 GLY A CA 1
ATOM 558 C C . GLY A 1 67 ? 18.931 -5.592 -4.831 1.00 76.56 67 GLY A C 1
ATOM 559 O O . GLY A 1 67 ? 19.609 -6.594 -4.616 1.00 76.56 67 GLY A O 1
ATOM 560 N N . PHE A 1 68 ? 18.350 -5.369 -6.015 1.00 84.62 68 PHE A N 1
ATOM 561 C CA . PHE A 1 68 ? 18.720 -6.149 -7.194 1.00 84.62 68 PHE A CA 1
ATOM 562 C C . PHE A 1 68 ? 20.211 -5.946 -7.528 1.00 84.62 68 PHE A C 1
ATOM 564 O O . PHE A 1 68 ? 20.799 -4.904 -7.216 1.00 84.62 68 PHE A O 1
ATOM 571 N N . ASP A 1 69 ? 20.822 -6.947 -8.165 1.00 87.25 69 ASP A N 1
ATOM 572 C CA . ASP A 1 69 ? 22.227 -6.891 -8.569 1.00 87.25 69 ASP A CA 1
ATOM 573 C C . ASP A 1 69 ? 22.427 -5.822 -9.649 1.00 87.25 69 ASP A C 1
ATOM 575 O O . ASP A 1 69 ? 21.914 -5.940 -10.765 1.00 87.25 69 ASP A O 1
ATOM 579 N N . THR A 1 70 ? 23.192 -4.780 -9.324 1.00 90.19 70 THR A N 1
ATOM 580 C CA . THR A 1 70 ? 23.423 -3.632 -10.211 1.00 90.19 70 THR A CA 1
ATOM 581 C C . THR A 1 70 ? 24.047 -4.049 -11.543 1.00 90.19 70 THR A C 1
ATOM 583 O O . THR A 1 70 ? 23.759 -3.439 -12.571 1.00 90.19 70 THR A O 1
ATOM 586 N N . ARG A 1 71 ? 24.816 -5.148 -11.560 1.00 92.38 71 ARG A N 1
ATOM 587 C CA . ARG A 1 71 ? 25.441 -5.695 -12.774 1.00 92.38 71 ARG A CA 1
ATOM 588 C C . ARG A 1 71 ? 24.408 -6.179 -13.789 1.00 92.38 71 ARG A C 1
ATOM 590 O O . ARG A 1 71 ? 24.673 -6.113 -14.985 1.00 92.38 71 ARG A O 1
ATOM 597 N N . ILE A 1 72 ? 23.238 -6.640 -13.334 1.00 92.38 72 ILE A N 1
ATOM 598 C CA . ILE A 1 72 ? 22.137 -7.050 -14.222 1.00 92.38 72 ILE A CA 1
ATOM 599 C C . ILE A 1 72 ? 21.589 -5.827 -14.957 1.00 92.38 72 ILE A C 1
ATOM 601 O O . ILE A 1 72 ? 21.417 -5.875 -16.173 1.00 92.38 72 ILE A O 1
ATOM 605 N N . TYR A 1 73 ? 21.353 -4.722 -14.244 1.00 94.62 73 TYR A N 1
ATOM 606 C CA . TYR A 1 73 ? 20.917 -3.474 -14.872 1.00 94.62 73 TYR A CA 1
ATOM 607 C C . TYR A 1 73 ? 21.955 -2.963 -15.871 1.00 94.62 73 TYR A C 1
ATOM 609 O O . TYR A 1 73 ? 21.602 -2.710 -17.022 1.00 94.62 73 TYR A O 1
ATOM 617 N N . ASP A 1 74 ? 23.225 -2.877 -15.467 1.00 96.19 74 ASP A N 1
ATOM 618 C CA . ASP A 1 74 ? 24.295 -2.366 -16.330 1.00 96.19 74 ASP A CA 1
ATOM 619 C C . ASP A 1 74 ? 24.434 -3.211 -17.609 1.00 96.19 74 ASP A C 1
ATOM 621 O O . ASP A 1 74 ? 24.519 -2.671 -18.716 1.00 96.19 74 ASP A O 1
ATOM 625 N N . PHE A 1 75 ? 24.375 -4.541 -17.475 1.00 95.75 75 PHE A N 1
ATOM 626 C CA . PHE A 1 75 ? 24.376 -5.468 -18.606 1.00 95.75 75 PHE A CA 1
ATOM 627 C C . PHE A 1 75 ? 23.182 -5.245 -19.537 1.00 95.75 75 PHE A C 1
ATOM 629 O O . PHE A 1 75 ? 23.369 -5.065 -20.743 1.00 95.75 75 PHE A O 1
ATOM 636 N N . LEU A 1 76 ? 21.958 -5.232 -18.998 1.00 96.62 76 LEU A N 1
ATOM 637 C CA . LEU A 1 76 ? 20.746 -5.087 -19.804 1.00 96.62 76 LEU A CA 1
ATOM 638 C C . LEU A 1 76 ? 20.696 -3.723 -20.498 1.00 96.62 76 LEU A C 1
ATOM 640 O O . LEU A 1 76 ? 20.374 -3.654 -21.682 1.00 96.62 76 LEU A O 1
ATOM 644 N N . LYS A 1 77 ? 21.055 -2.645 -19.795 1.00 97.38 77 LYS A N 1
ATOM 645 C CA . LYS A 1 77 ? 21.066 -1.281 -20.340 1.00 97.38 77 LYS A CA 1
ATOM 646 C C . LYS A 1 77 ? 22.111 -1.119 -21.442 1.00 97.38 77 LYS A C 1
ATOM 648 O O . LYS A 1 77 ? 21.836 -0.457 -22.439 1.00 97.38 77 LYS A O 1
ATOM 653 N N . SER A 1 78 ? 23.279 -1.746 -21.293 1.00 97.19 78 SER A N 1
ATOM 654 C CA . SER A 1 78 ? 24.332 -1.731 -22.313 1.00 97.19 78 SER A CA 1
ATOM 655 C C . SER A 1 78 ? 23.977 -2.574 -23.542 1.00 97.19 78 SER A C 1
ATOM 657 O O . SER A 1 78 ? 24.163 -2.115 -24.668 1.00 97.19 78 SER A O 1
ATOM 659 N N . LYS A 1 79 ? 23.459 -3.794 -23.344 1.00 97.00 79 LYS A N 1
ATOM 660 C CA . LYS A 1 79 ? 23.181 -4.752 -24.428 1.00 97.00 79 LYS A CA 1
ATOM 661 C C . LYS A 1 79 ? 21.870 -4.455 -25.163 1.00 97.00 79 LYS A C 1
ATOM 663 O O . LYS A 1 79 ? 21.765 -4.723 -26.357 1.00 97.00 79 LYS A O 1
ATOM 668 N N . PHE A 1 80 ? 20.889 -3.872 -24.475 1.00 96.94 80 PHE A N 1
ATOM 669 C CA . PHE A 1 80 ? 19.548 -3.611 -25.003 1.00 96.94 80 PHE A CA 1
ATOM 670 C C . PHE A 1 80 ? 19.094 -2.162 -24.730 1.00 96.94 80 PHE A C 1
ATOM 672 O O . PHE A 1 80 ? 18.061 -1.938 -24.095 1.00 96.94 80 PHE A O 1
ATOM 679 N N . PRO A 1 81 ? 19.823 -1.147 -25.232 1.00 96.69 81 PRO A N 1
ATOM 680 C CA . PRO A 1 81 ? 19.572 0.261 -24.900 1.00 96.69 81 PRO A CA 1
ATOM 681 C C . PRO A 1 81 ? 18.225 0.798 -25.410 1.00 96.69 81 PRO A C 1
ATOM 683 O O . PRO A 1 81 ? 17.787 1.862 -24.984 1.00 96.69 81 PRO A O 1
ATOM 686 N N . TYR A 1 82 ? 17.580 0.077 -26.330 1.00 96.25 82 TYR A N 1
ATOM 687 C CA . TYR A 1 82 ? 16.292 0.423 -26.932 1.00 96.25 82 TYR A CA 1
ATOM 688 C C . TYR A 1 82 ? 15.086 -0.193 -26.200 1.00 96.25 82 TYR A C 1
ATOM 690 O O . TYR A 1 82 ? 13.945 0.115 -26.545 1.00 96.25 82 TYR A O 1
ATOM 698 N N . LYS A 1 83 ? 15.318 -1.084 -25.225 1.00 97.62 83 LYS A N 1
ATOM 699 C CA . LYS A 1 83 ? 14.262 -1.682 -24.396 1.00 97.62 83 LYS A CA 1
ATOM 700 C C . LYS A 1 83 ? 13.893 -0.745 -23.252 1.00 97.62 83 LYS A C 1
ATOM 702 O O . LYS A 1 83 ? 14.680 0.123 -22.876 1.00 97.62 83 LYS A O 1
ATOM 707 N N . LYS A 1 84 ? 12.690 -0.923 -22.706 1.00 98.25 84 LYS A N 1
ATOM 708 C CA . LYS A 1 84 ? 12.180 -0.069 -21.631 1.00 98.25 84 LYS A CA 1
ATOM 709 C C . LYS A 1 84 ? 12.576 -0.610 -20.266 1.00 98.25 84 LYS A C 1
ATOM 711 O O . LYS A 1 84 ? 12.546 -1.820 -20.045 1.00 98.25 84 LYS A O 1
ATOM 716 N N . PHE A 1 85 ? 12.907 0.288 -19.348 1.00 98.00 85 PHE A N 1
ATOM 717 C CA . PHE A 1 85 ? 13.319 -0.046 -17.989 1.00 98.00 85 PHE A CA 1
ATOM 718 C C . PHE A 1 85 ? 12.315 0.487 -16.979 1.00 98.00 85 PHE A C 1
ATOM 720 O O . PHE A 1 85 ? 12.065 1.693 -16.894 1.00 98.00 85 PHE A O 1
ATOM 727 N N . MET A 1 86 ? 11.765 -0.435 -16.200 1.00 96.56 86 MET A N 1
ATOM 728 C CA . MET A 1 86 ? 10.734 -0.175 -15.214 1.00 96.56 86 MET A CA 1
ATOM 729 C C . MET A 1 86 ? 11.211 -0.580 -13.819 1.00 96.56 86 MET A C 1
ATOM 731 O O . MET A 1 86 ? 11.825 -1.633 -13.649 1.00 96.56 86 MET A O 1
ATOM 735 N N . PHE A 1 87 ? 10.926 0.247 -12.816 1.00 93.81 87 PHE A N 1
ATOM 736 C CA . PHE A 1 87 ? 11.388 0.057 -11.440 1.00 93.81 87 PHE A CA 1
ATOM 737 C C . PHE A 1 87 ? 10.239 0.205 -10.441 1.00 93.81 87 PHE A C 1
ATOM 739 O O . PHE A 1 87 ? 9.391 1.070 -10.617 1.00 93.81 87 PHE A O 1
ATOM 746 N N . GLY A 1 88 ? 10.232 -0.601 -9.379 1.00 89.56 88 GLY A N 1
ATOM 747 C CA . GLY A 1 88 ? 9.233 -0.563 -8.307 1.00 89.56 88 GLY A CA 1
ATOM 748 C C . GLY A 1 88 ? 8.129 -1.614 -8.455 1.00 89.56 88 GLY A C 1
ATOM 749 O O . GLY A 1 88 ? 8.232 -2.481 -9.311 1.00 89.56 88 GLY A O 1
ATOM 750 N N . PRO A 1 89 ? 7.075 -1.616 -7.625 1.00 83.75 89 PRO A N 1
ATOM 751 C CA . PRO A 1 89 ? 6.764 -0.661 -6.570 1.00 83.75 89 PRO A CA 1
ATOM 752 C C . PRO A 1 89 ? 7.565 -0.843 -5.263 1.00 83.75 89 PRO A C 1
ATOM 754 O O . PRO A 1 89 ? 7.407 -0.059 -4.337 1.00 83.75 89 PRO A O 1
ATOM 757 N N . ASN A 1 90 ? 8.425 -1.861 -5.115 1.00 74.69 90 ASN A N 1
ATOM 758 C CA . ASN A 1 90 ? 9.234 -2.070 -3.894 1.00 74.69 90 ASN A CA 1
ATOM 759 C C . ASN A 1 90 ? 10.691 -1.590 -4.029 1.00 74.69 90 ASN A C 1
ATOM 761 O O . ASN A 1 90 ? 11.572 -2.072 -3.316 1.00 74.69 90 ASN A O 1
ATOM 765 N N . ILE A 1 91 ? 10.968 -0.640 -4.923 1.00 65.81 91 ILE A N 1
ATOM 766 C CA . ILE A 1 91 ? 12.258 0.067 -4.977 1.00 65.81 91 ILE A CA 1
ATOM 767 C C . ILE A 1 91 ? 12.110 1.355 -4.173 1.00 65.81 91 ILE A C 1
ATOM 769 O O . ILE A 1 91 ? 12.164 2.464 -4.692 1.00 65.81 91 ILE A O 1
ATOM 773 N N . LEU A 1 92 ? 11.802 1.181 -2.892 1.00 63.72 92 LEU A N 1
ATOM 774 C CA . LEU A 1 92 ? 11.646 2.285 -1.960 1.00 63.72 92 LEU A CA 1
ATOM 775 C C . LEU A 1 92 ? 13.026 2.749 -1.503 1.00 63.72 92 LEU A C 1
ATOM 777 O O . LEU A 1 92 ? 13.902 1.930 -1.220 1.00 63.72 92 LEU A O 1
ATOM 781 N N . LEU A 1 93 ? 13.182 4.058 -1.337 1.00 65.81 93 LEU A N 1
ATOM 782 C CA . LEU A 1 93 ? 14.153 4.572 -0.381 1.00 65.81 93 LEU A CA 1
ATOM 783 C C . LEU A 1 93 ? 13.658 4.125 0.999 1.00 65.81 93 LEU A C 1
ATOM 785 O O . LEU A 1 93 ? 12.546 4.478 1.387 1.00 65.81 93 LEU A O 1
ATOM 789 N N . ASP A 1 94 ? 14.456 3.373 1.764 1.00 64.50 94 ASP A N 1
ATOM 790 C CA . ASP A 1 94 ? 14.065 2.891 3.109 1.00 64.50 94 ASP A CA 1
ATOM 791 C C . ASP A 1 94 ? 13.672 4.033 4.066 1.00 64.50 94 ASP A C 1
ATOM 793 O O . ASP A 1 94 ? 13.117 3.815 5.151 1.00 64.50 94 ASP A O 1
ATOM 797 N N . LYS A 1 95 ? 14.038 5.262 3.690 1.00 74.19 95 LYS A N 1
ATOM 798 C CA . LYS A 1 95 ? 13.683 6.528 4.320 1.00 74.19 95 LYS A CA 1
ATOM 799 C C . LYS A 1 95 ? 13.232 7.509 3.225 1.00 74.19 95 LYS A C 1
ATOM 801 O O . LYS A 1 95 ? 14.029 8.353 2.810 1.00 74.19 95 LYS A O 1
ATOM 806 N N . PRO A 1 96 ? 11.970 7.427 2.772 1.00 70.94 96 PRO A N 1
ATOM 807 C CA . PRO A 1 96 ? 11.454 8.237 1.665 1.00 70.94 96 PRO A CA 1
ATOM 808 C C . PRO A 1 96 ? 11.477 9.740 1.964 1.00 70.94 96 PRO A C 1
ATOM 810 O O . PRO A 1 96 ? 11.399 10.536 1.041 1.00 70.94 96 PRO A O 1
ATOM 813 N N . ASP A 1 97 ? 11.639 10.131 3.230 1.00 74.12 97 ASP A N 1
ATOM 814 C CA . ASP A 1 97 ? 11.749 11.523 3.679 1.00 74.12 97 ASP A CA 1
ATOM 815 C C . ASP A 1 97 ? 13.187 12.053 3.776 1.00 74.12 97 ASP A C 1
ATOM 817 O O . ASP A 1 97 ? 13.394 13.255 3.936 1.00 74.12 97 ASP A O 1
ATOM 821 N N . VAL A 1 98 ? 14.194 11.175 3.710 1.00 80.25 98 VAL A N 1
ATOM 822 C CA . VAL A 1 98 ? 15.610 11.540 3.917 1.00 80.25 98 VAL A CA 1
ATOM 823 C C . VAL A 1 98 ? 16.405 11.500 2.610 1.00 80.25 98 VAL A C 1
ATOM 825 O O . VAL A 1 98 ? 17.434 12.163 2.502 1.00 80.25 98 VAL A O 1
ATOM 828 N N . GLY A 1 99 ? 15.921 10.767 1.606 1.00 83.69 99 GLY A N 1
ATOM 829 C CA . GLY A 1 99 ? 16.641 10.542 0.357 1.00 83.69 99 GLY A CA 1
ATOM 830 C C . GLY A 1 99 ? 17.472 9.267 0.428 1.00 83.69 99 GLY A C 1
ATOM 831 O O . GLY A 1 99 ? 17.006 8.251 0.943 1.00 83.69 99 GLY A O 1
ATOM 832 N N . ALA A 1 100 ? 18.702 9.312 -0.084 1.00 88.81 100 ALA A N 1
ATOM 833 C CA . ALA A 1 100 ? 19.593 8.161 -0.037 1.00 88.81 100 ALA A CA 1
ATOM 834 C C . ALA A 1 100 ? 19.986 7.813 1.405 1.00 88.81 100 ALA A C 1
ATOM 836 O O . ALA A 1 100 ? 20.580 8.631 2.110 1.00 88.81 100 ALA A O 1
ATOM 837 N N . ALA A 1 101 ? 19.657 6.598 1.847 1.00 87.06 101 ALA A N 1
ATOM 838 C CA . ALA A 1 101 ? 20.005 6.109 3.179 1.00 87.06 101 ALA A CA 1
ATOM 839 C C . ALA A 1 101 ? 21.261 5.223 3.176 1.00 87.06 101 ALA A C 1
ATOM 841 O O . ALA A 1 101 ? 21.853 5.004 4.236 1.00 87.06 101 ALA A O 1
ATOM 842 N N . ASP A 1 102 ? 21.657 4.718 2.007 1.00 87.75 102 ASP A N 1
ATOM 843 C CA . ASP A 1 102 ? 22.828 3.874 1.800 1.00 87.75 102 ASP A CA 1
ATOM 844 C C . ASP A 1 102 ? 23.431 4.048 0.389 1.00 87.75 102 ASP A C 1
ATOM 846 O O . ASP A 1 102 ? 22.915 4.778 -0.457 1.00 87.75 102 ASP A O 1
ATOM 850 N N . LYS A 1 103 ? 24.540 3.342 0.127 1.00 90.62 103 LYS A N 1
ATOM 851 C CA . LYS A 1 103 ? 25.250 3.378 -1.164 1.00 90.62 103 LYS A CA 1
ATOM 852 C C . LYS A 1 103 ? 24.413 2.869 -2.339 1.00 90.62 103 LYS A C 1
ATOM 854 O O . LYS A 1 103 ? 24.683 3.240 -3.479 1.00 90.62 103 LYS A O 1
ATOM 859 N N . TRP A 1 104 ? 23.457 1.977 -2.087 1.00 89.69 104 TRP A N 1
ATOM 860 C CA . TRP A 1 104 ? 22.596 1.450 -3.137 1.00 89.69 104 TRP A CA 1
ATOM 861 C C . TRP A 1 104 ? 21.589 2.516 -3.564 1.00 89.69 104 TRP A C 1
ATOM 863 O O . TRP A 1 104 ? 21.423 2.744 -4.759 1.00 89.69 104 TRP A O 1
ATOM 873 N N . ASP A 1 105 ? 20.993 3.231 -2.606 1.00 89.00 105 ASP A N 1
ATOM 874 C CA . ASP A 1 105 ? 20.112 4.364 -2.890 1.00 89.00 105 ASP A CA 1
ATOM 875 C C . ASP A 1 105 ? 20.865 5.480 -3.632 1.00 89.00 105 ASP A C 1
ATOM 877 O O . ASP A 1 105 ? 20.360 6.025 -4.615 1.00 89.00 105 ASP A O 1
ATOM 881 N N . GLU A 1 106 ? 22.097 5.795 -3.205 1.00 92.06 106 GLU A N 1
ATOM 882 C CA . GLU A 1 106 ? 22.965 6.760 -3.897 1.00 92.06 106 GLU A CA 1
ATOM 883 C C . GLU A 1 106 ? 23.223 6.340 -5.348 1.00 92.06 106 GLU A C 1
ATOM 885 O O . GLU A 1 106 ? 23.113 7.155 -6.270 1.00 92.06 106 GLU A O 1
ATOM 890 N N . TRP A 1 107 ? 23.548 5.063 -5.572 1.00 92.81 107 TRP A N 1
ATOM 891 C CA . TRP A 1 107 ? 23.729 4.511 -6.911 1.00 92.81 107 TRP A CA 1
ATOM 892 C C . TRP A 1 107 ? 22.443 4.617 -7.735 1.00 92.81 107 TRP A C 1
ATOM 894 O O . TRP A 1 107 ? 22.486 5.130 -8.852 1.00 92.81 107 TRP A O 1
ATOM 904 N N . PHE A 1 108 ? 21.297 4.216 -7.182 1.00 92.31 108 PHE A N 1
ATOM 905 C CA . PHE A 1 108 ? 20.015 4.248 -7.881 1.00 92.31 108 PHE A CA 1
ATOM 906 C C . PHE A 1 108 ? 19.658 5.670 -8.326 1.00 92.31 108 PHE A C 1
ATOM 908 O O . PHE A 1 108 ? 19.454 5.925 -9.513 1.00 92.31 108 PHE A O 1
ATOM 915 N N . LEU A 1 109 ? 19.675 6.624 -7.391 1.00 91.88 109 LEU A N 1
ATOM 916 C CA . LEU A 1 109 ? 19.312 8.015 -7.664 1.00 91.88 109 LEU A CA 1
ATOM 917 C C . LEU A 1 109 ? 20.286 8.708 -8.626 1.00 91.88 109 LEU A C 1
ATOM 919 O O . LEU A 1 109 ? 19.873 9.596 -9.371 1.00 91.88 109 LEU A O 1
ATOM 923 N N . SER A 1 110 ? 21.568 8.328 -8.634 1.00 93.81 110 SER A N 1
ATOM 924 C CA . SER A 1 110 ? 22.584 9.008 -9.450 1.00 93.81 110 SER A CA 1
ATOM 925 C C . SER A 1 110 ? 22.897 8.338 -10.790 1.00 93.81 110 SER A C 1
ATOM 927 O O . SER A 1 110 ? 23.359 9.027 -11.701 1.00 93.81 110 SER A O 1
ATOM 929 N N . LYS A 1 111 ? 22.685 7.023 -10.930 1.00 94.50 111 LYS A N 1
ATOM 930 C CA . LYS A 1 111 ? 23.140 6.237 -12.094 1.00 94.50 111 LYS A CA 1
ATOM 931 C C . LYS A 1 111 ? 22.023 5.587 -12.894 1.00 94.50 111 LYS A C 1
ATOM 933 O O . LYS A 1 111 ? 22.214 5.345 -14.084 1.00 94.50 111 LYS A O 1
ATOM 938 N N . VAL A 1 112 ? 20.882 5.293 -12.279 1.00 95.12 112 VAL A N 1
ATOM 939 C CA . VAL A 1 112 ? 19.820 4.561 -12.970 1.00 95.12 112 VAL A CA 1
ATOM 940 C C . VAL A 1 112 ? 19.024 5.507 -13.863 1.00 95.12 112 VAL A C 1
ATOM 942 O O . VAL A 1 112 ? 18.635 6.611 -13.474 1.00 95.12 112 VAL A O 1
ATOM 945 N N . GLU A 1 113 ? 18.811 5.075 -15.099 1.00 96.25 113 GLU A N 1
ATOM 946 C CA . GLU A 1 113 ? 17.860 5.652 -16.037 1.00 96.25 113 GLU A CA 1
ATOM 947 C C . GLU A 1 113 ? 16.665 4.721 -16.144 1.00 96.25 113 GLU A C 1
ATOM 949 O O . GLU A 1 113 ? 16.817 3.504 -16.255 1.00 96.25 113 GLU A O 1
ATOM 954 N N . PHE A 1 114 ? 15.476 5.305 -16.160 1.00 96.62 114 PHE A N 1
ATOM 955 C CA . PHE A 1 114 ? 14.241 4.555 -16.278 1.00 96.62 114 PHE A CA 1
ATOM 956 C C . PHE A 1 114 ? 13.271 5.224 -17.238 1.00 96.62 114 PHE A C 1
ATOM 958 O O . PHE A 1 114 ? 13.317 6.437 -17.478 1.00 96.62 114 PHE A O 1
ATOM 965 N N . ASP A 1 115 ? 12.396 4.397 -17.791 1.00 98.19 115 ASP A N 1
ATOM 966 C CA . ASP A 1 115 ? 11.222 4.817 -18.545 1.00 98.19 115 ASP A CA 1
ATOM 967 C C . ASP A 1 115 ? 10.030 4.990 -17.608 1.00 98.19 115 ASP A C 1
ATOM 969 O O . ASP A 1 115 ? 9.241 5.907 -17.804 1.00 98.19 115 ASP A O 1
ATOM 973 N N . LEU A 1 116 ? 9.960 4.173 -16.552 1.00 97.44 116 LEU A N 1
ATOM 974 C CA . LEU A 1 116 ? 8.913 4.229 -15.541 1.00 97.44 116 LEU A CA 1
ATOM 975 C C . LEU A 1 116 ? 9.456 3.840 -14.160 1.00 97.44 116 LEU A C 1
ATOM 977 O O . LEU A 1 116 ? 9.989 2.747 -13.972 1.00 97.44 116 LEU A O 1
ATOM 981 N N . TYR A 1 117 ? 9.291 4.725 -13.184 1.00 95.25 117 TYR A N 1
ATOM 982 C CA . TYR A 1 117 ? 9.434 4.405 -11.767 1.00 95.25 117 TYR A CA 1
ATOM 983 C C . TYR A 1 117 ? 8.047 4.350 -11.133 1.00 95.25 117 TYR A C 1
ATOM 985 O O . TYR A 1 117 ? 7.250 5.264 -11.315 1.00 95.25 117 TYR A O 1
ATOM 993 N N . ILE A 1 118 ? 7.764 3.287 -10.395 1.00 93.44 118 ILE A N 1
ATOM 994 C CA . ILE A 1 118 ? 6.507 3.080 -9.693 1.00 93.44 118 ILE A CA 1
ATOM 995 C C . ILE A 1 118 ? 6.771 3.060 -8.191 1.00 93.44 118 ILE A C 1
ATOM 997 O O . ILE A 1 118 ? 7.652 2.342 -7.724 1.00 93.44 118 ILE A O 1
ATOM 1001 N N . ASP A 1 119 ? 5.947 3.775 -7.436 1.00 88.75 119 ASP A N 1
ATOM 1002 C CA . ASP A 1 119 ? 5.791 3.591 -5.993 1.00 88.75 119 ASP A CA 1
ATOM 1003 C C . ASP A 1 119 ? 4.463 2.878 -5.655 1.00 88.75 119 ASP A C 1
ATOM 1005 O O . ASP A 1 119 ? 3.571 2.759 -6.494 1.00 88.75 119 ASP A O 1
ATOM 1009 N N . GLN A 1 120 ? 4.313 2.382 -4.427 1.00 82.06 120 GLN A N 1
ATOM 1010 C CA . GLN A 1 120 ? 3.135 1.618 -3.986 1.00 82.06 120 GLN A CA 1
ATOM 1011 C C . GLN A 1 120 ? 1.892 2.467 -3.816 1.00 82.06 120 GLN A C 1
ATOM 1013 O O . GLN A 1 120 ? 0.800 1.959 -4.023 1.00 82.06 120 GLN A O 1
ATOM 1018 N N . VAL A 1 121 ? 2.054 3.714 -3.382 1.00 82.06 121 VAL A N 1
ATOM 1019 C CA . VAL A 1 121 ? 0.951 4.659 -3.198 1.00 82.06 121 VAL A CA 1
ATOM 1020 C C . VAL A 1 121 ? 1.434 6.075 -3.488 1.00 82.06 121 VAL A C 1
ATOM 1022 O O . VAL A 1 121 ? 2.626 6.387 -3.394 1.00 82.06 121 VAL A O 1
ATOM 1025 N N . GLU A 1 122 ? 0.487 6.950 -3.810 1.00 85.75 122 GLU A N 1
ATOM 1026 C CA . GLU A 1 122 ? 0.748 8.336 -4.198 1.00 85.75 122 GLU A CA 1
ATOM 1027 C C . GLU A 1 122 ? 1.577 9.110 -3.162 1.00 85.75 122 GLU A C 1
ATOM 1029 O O . GLU A 1 122 ? 2.484 9.861 -3.527 1.00 85.75 122 GLU A O 1
ATOM 1034 N N . PHE A 1 123 ? 1.302 8.898 -1.871 1.00 81.75 123 PHE A N 1
ATOM 1035 C CA . PHE A 1 123 ? 2.025 9.554 -0.784 1.00 81.75 123 PHE A CA 1
ATOM 1036 C C . PHE A 1 123 ? 3.543 9.328 -0.885 1.00 81.75 123 PHE A C 1
ATOM 1038 O O . PHE A 1 123 ? 4.299 10.298 -0.940 1.00 81.75 123 PHE A O 1
ATOM 1045 N N . TYR A 1 124 ? 4.005 8.077 -0.995 1.00 80.38 124 TYR A N 1
ATOM 1046 C CA . TYR A 1 124 ? 5.442 7.791 -1.098 1.00 80.38 124 TYR A CA 1
ATOM 1047 C C . TYR A 1 124 ? 6.019 8.268 -2.426 1.00 80.38 124 TYR A C 1
ATOM 1049 O O . TYR A 1 124 ? 7.075 8.903 -2.418 1.00 80.38 124 TYR A O 1
ATOM 1057 N N . ASN A 1 125 ? 5.284 8.107 -3.532 1.00 88.44 125 ASN A N 1
ATOM 1058 C CA . ASN A 1 125 ? 5.706 8.623 -4.835 1.00 88.44 125 ASN A CA 1
ATOM 1059 C C . ASN A 1 125 ? 6.024 10.127 -4.770 1.00 88.44 125 ASN A C 1
ATOM 1061 O O . ASN A 1 125 ? 7.072 10.579 -5.234 1.00 88.44 125 ASN A O 1
ATOM 1065 N N . ASN A 1 126 ? 5.153 10.916 -4.136 1.00 87.62 126 ASN A N 1
ATOM 1066 C CA . ASN A 1 126 ? 5.341 12.360 -3.980 1.00 87.62 126 ASN A CA 1
ATOM 1067 C C . ASN A 1 126 ? 6.569 12.718 -3.130 1.00 87.62 126 ASN A C 1
ATOM 1069 O O . ASN A 1 126 ? 7.186 13.766 -3.338 1.00 87.62 126 ASN A O 1
ATOM 1073 N N . HIS A 1 127 ? 6.948 11.860 -2.186 1.00 85.25 127 HIS A N 1
ATOM 1074 C CA . HIS A 1 127 ? 8.143 12.047 -1.371 1.00 85.25 127 HIS A CA 1
ATOM 1075 C C . HIS A 1 127 ? 9.411 11.633 -2.121 1.00 85.25 127 HIS A C 1
ATOM 1077 O O . HIS A 1 127 ? 10.349 12.428 -2.207 1.00 85.25 127 HIS A O 1
ATOM 1083 N N . VAL A 1 128 ? 9.416 10.463 -2.761 1.00 85.75 128 VAL A N 1
ATOM 1084 C CA . VAL A 1 128 ? 10.557 9.967 -3.545 1.00 85.75 128 VAL A CA 1
ATOM 1085 C C . VAL A 1 128 ? 10.878 10.894 -4.725 1.00 85.75 128 VAL A C 1
ATOM 1087 O O . VAL A 1 128 ? 12.052 11.164 -4.995 1.00 85.75 128 VAL A O 1
ATOM 1090 N N . LYS A 1 129 ? 9.864 11.489 -5.370 1.00 91.50 129 LYS A N 1
ATOM 1091 C CA . LYS A 1 129 ? 10.032 12.490 -6.444 1.00 91.50 129 LYS A CA 1
ATOM 1092 C C . LYS A 1 129 ? 10.925 13.677 -6.069 1.00 91.50 129 LYS A C 1
ATOM 1094 O O . LYS A 1 129 ? 11.530 14.269 -6.958 1.00 91.50 129 LYS A O 1
ATOM 1099 N N . LYS A 1 130 ? 11.048 14.017 -4.780 1.00 90.88 130 LYS A N 1
ATOM 1100 C CA . LYS A 1 130 ? 11.933 15.095 -4.298 1.00 90.88 130 LYS A CA 1
ATOM 1101 C C . LYS A 1 130 ? 13.420 14.758 -4.474 1.00 90.88 130 LYS A C 1
ATOM 1103 O O . LYS A 1 130 ? 14.242 15.670 -4.527 1.00 90.88 130 LYS A O 1
ATOM 1108 N N . PHE A 1 131 ? 13.753 13.470 -4.560 1.00 91.56 131 PHE A N 1
ATOM 1109 C CA . PHE A 1 131 ? 15.124 12.955 -4.627 1.00 91.56 131 PHE A CA 1
ATOM 1110 C C . PHE A 1 131 ? 15.492 12.393 -6.003 1.00 91.56 131 PHE A C 1
ATOM 1112 O O . PHE A 1 131 ? 16.674 12.323 -6.340 1.00 91.56 131 PHE A O 1
ATOM 1119 N N . ILE A 1 132 ? 14.496 12.012 -6.810 1.00 91.62 132 ILE A N 1
ATOM 1120 C CA . ILE A 1 132 ? 14.697 11.600 -8.202 1.00 91.62 132 ILE A CA 1
ATOM 1121 C C . ILE A 1 132 ? 15.304 12.757 -9.010 1.00 91.62 132 ILE A C 1
ATOM 1123 O O . ILE A 1 132 ? 14.971 13.930 -8.820 1.00 91.62 132 ILE A O 1
ATOM 1127 N N . ARG A 1 133 ? 16.190 12.424 -9.958 1.00 94.31 133 ARG A N 1
ATOM 1128 C CA . ARG A 1 133 ? 16.783 13.409 -10.872 1.00 94.31 133 ARG A CA 1
ATOM 1129 C C . ARG A 1 133 ? 15.695 14.187 -11.620 1.00 94.31 133 ARG A C 1
ATOM 1131 O O . ARG A 1 133 ? 14.709 13.615 -12.083 1.00 94.31 133 ARG A O 1
ATOM 1138 N N . LYS A 1 134 ? 15.881 15.501 -11.774 1.00 95.69 134 LYS A N 1
ATOM 1139 C CA . LYS A 1 134 ? 14.869 16.403 -12.362 1.00 95.69 134 LYS A CA 1
ATOM 1140 C C . LYS A 1 134 ? 14.448 16.000 -13.779 1.00 95.69 134 LYS A C 1
ATOM 1142 O O . LYS A 1 134 ? 13.297 16.195 -14.150 1.00 95.69 134 LYS A O 1
ATOM 1147 N N . ASP A 1 135 ? 15.361 15.423 -14.553 1.00 96.81 135 ASP A N 1
ATOM 1148 C CA . ASP A 1 135 ? 15.112 14.903 -15.899 1.00 96.81 135 ASP A CA 1
ATOM 1149 C C . ASP A 1 135 ? 14.295 13.601 -15.914 1.00 96.81 135 ASP A C 1
ATOM 1151 O O . ASP A 1 135 ? 13.770 13.235 -16.958 1.00 96.81 135 ASP A O 1
ATOM 1155 N N . LEU A 1 136 ? 14.132 12.923 -14.775 1.00 96.44 136 LEU A N 1
ATOM 1156 C CA . LEU A 1 136 ? 13.396 11.661 -14.659 1.00 96.44 136 LEU A CA 1
ATOM 1157 C C . LEU A 1 136 ? 12.130 11.755 -13.800 1.00 96.44 136 LEU A C 1
ATOM 1159 O O . LEU A 1 136 ? 11.290 10.864 -13.862 1.00 96.44 136 LEU A O 1
ATOM 1163 N N . VAL A 1 137 ? 11.945 12.828 -13.026 1.00 95.44 137 VAL A N 1
ATOM 1164 C CA . VAL A 1 137 ? 10.820 12.965 -12.077 1.00 95.44 137 VAL A CA 1
ATOM 1165 C C . VAL A 1 137 ? 9.438 12.819 -12.730 1.00 95.44 137 VAL A C 1
ATOM 1167 O O . VAL A 1 137 ? 8.504 12.309 -12.117 1.00 95.44 137 VAL A O 1
ATOM 1170 N N . HIS A 1 138 ? 9.307 13.222 -13.996 1.00 96.56 138 HIS A N 1
ATOM 1171 C CA . HIS A 1 138 ? 8.064 13.126 -14.765 1.00 96.56 138 HIS A CA 1
ATOM 1172 C C . HIS A 1 138 ? 7.722 11.692 -15.203 1.00 96.56 138 HIS A C 1
ATOM 1174 O O . HIS A 1 138 ? 6.629 11.463 -15.708 1.00 96.56 138 HIS A O 1
ATOM 1180 N N . LYS A 1 139 ? 8.650 10.746 -15.014 1.00 96.81 139 LYS A N 1
ATOM 1181 C CA . LYS A 1 139 ? 8.495 9.309 -15.277 1.00 96.81 139 LYS A CA 1
ATOM 1182 C C . LYS A 1 139 ? 8.208 8.502 -14.007 1.00 96.81 139 LYS A C 1
ATOM 1184 O O . LYS A 1 139 ? 8.218 7.276 -14.044 1.00 96.81 139 LYS A O 1
ATOM 1189 N N . ALA A 1 140 ? 8.024 9.180 -12.875 1.00 95.06 140 ALA A N 1
ATOM 1190 C CA . ALA A 1 140 ? 7.656 8.560 -11.612 1.00 95.06 140 ALA A CA 1
ATOM 1191 C C . ALA A 1 140 ? 6.138 8.635 -11.404 1.00 95.06 140 ALA A C 1
ATOM 1193 O O . ALA A 1 140 ? 5.537 9.715 -11.448 1.00 95.06 140 ALA A O 1
ATOM 1194 N N . ASP A 1 141 ? 5.524 7.490 -11.150 1.00 95.25 141 ASP A N 1
ATOM 1195 C CA . ASP A 1 141 ? 4.097 7.335 -10.893 1.00 95.25 141 ASP A CA 1
ATOM 1196 C C . ASP A 1 141 ? 3.866 6.352 -9.737 1.00 95.25 141 ASP A C 1
ATOM 1198 O O . ASP A 1 141 ? 4.816 5.892 -9.103 1.00 95.25 141 ASP A O 1
ATOM 1202 N N . TYR A 1 142 ? 2.612 6.060 -9.416 1.00 92.25 142 TYR A N 1
ATOM 1203 C CA . TYR A 1 142 ? 2.278 5.048 -8.418 1.00 92.25 142 TYR A CA 1
ATOM 1204 C C . TYR A 1 142 ? 1.345 3.990 -8.993 1.00 92.25 142 TYR A C 1
ATOM 1206 O O . TYR A 1 142 ? 0.625 4.222 -9.962 1.00 92.25 142 TYR A O 1
ATOM 1214 N N . LEU A 1 1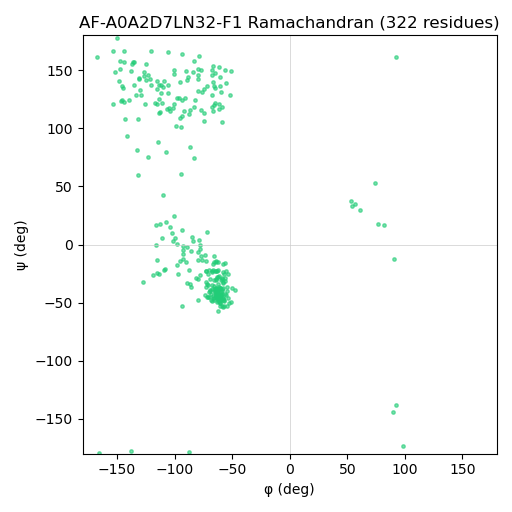43 ? 1.385 2.811 -8.387 1.00 90.94 143 LEU A N 1
ATOM 1215 C CA . LEU A 1 143 ? 0.506 1.703 -8.708 1.00 90.94 143 LEU A CA 1
ATOM 1216 C C . LEU A 1 143 ? 0.173 0.984 -7.410 1.00 90.94 143 LEU A C 1
ATOM 1218 O O . LEU A 1 143 ? 1.021 0.298 -6.828 1.00 90.94 143 LEU A O 1
ATOM 1222 N N . ASP A 1 144 ? -1.076 1.159 -6.989 1.00 86.00 144 ASP A N 1
ATOM 1223 C CA . ASP A 1 144 ? -1.622 0.512 -5.805 1.00 86.00 144 ASP A CA 1
ATOM 1224 C C . ASP A 1 144 ? -1.379 -0.992 -5.838 1.00 86.00 144 ASP A C 1
ATOM 1226 O O . ASP A 1 144 ? -1.353 -1.637 -6.890 1.00 86.00 144 ASP A O 1
ATOM 1230 N N . LYS A 1 145 ? -1.238 -1.589 -4.656 1.00 84.31 145 LYS A N 1
ATOM 1231 C CA . LYS A 1 145 ? -1.063 -3.033 -4.578 1.00 84.31 145 LYS A CA 1
ATOM 1232 C C . LYS A 1 145 ? -2.316 -3.784 -5.001 1.00 84.31 145 LYS A C 1
ATOM 1234 O O . LYS A 1 145 ? -3.441 -3.398 -4.697 1.00 84.31 145 LYS A O 1
ATOM 1239 N N . CYS A 1 146 ? -2.078 -4.934 -5.617 1.00 87.81 146 CYS A N 1
ATOM 1240 C CA . CYS A 1 146 ? -3.070 -5.980 -5.746 1.00 87.81 146 CYS A CA 1
ATOM 1241 C C . CYS A 1 146 ? -2.833 -7.065 -4.704 1.00 87.81 146 CYS A C 1
ATOM 1243 O O . CYS A 1 146 ? -1.691 -7.389 -4.362 1.00 87.81 146 CYS A O 1
ATOM 1245 N N . VAL A 1 147 ? -3.918 -7.663 -4.237 1.00 84.75 147 VAL A N 1
ATOM 1246 C CA . VAL A 1 147 ? -3.866 -8.832 -3.368 1.00 84.75 147 VAL A CA 1
ATOM 1247 C C . VAL A 1 147 ? -5.084 -9.701 -3.634 1.00 84.75 147 VAL A C 1
ATOM 1249 O O . VAL A 1 147 ? -6.192 -9.209 -3.836 1.00 84.75 147 VAL A O 1
ATOM 1252 N N . THR A 1 148 ? -4.869 -11.011 -3.632 1.00 82.00 148 THR A N 1
ATOM 1253 C CA . THR A 1 148 ? -5.950 -11.992 -3.559 1.00 82.00 148 THR A CA 1
ATOM 1254 C C . THR A 1 148 ? -5.869 -12.702 -2.230 1.00 82.00 148 THR A C 1
ATOM 1256 O O . THR A 1 148 ? -4.791 -13.100 -1.788 1.00 82.00 148 THR A O 1
ATOM 1259 N N . PHE A 1 149 ? -7.022 -12.895 -1.616 1.00 78.25 149 PHE A N 1
ATOM 1260 C CA . PHE A 1 149 ? -7.124 -13.618 -0.366 1.00 78.25 149 PHE A CA 1
ATOM 1261 C C . PHE A 1 149 ? -7.702 -14.992 -0.652 1.00 78.25 149 PHE A C 1
ATOM 1263 O O . PHE A 1 149 ? -8.820 -15.110 -1.149 1.00 78.25 149 PHE A O 1
ATOM 1270 N N . ASP A 1 150 ? -6.904 -16.016 -0.367 1.00 80.62 150 ASP A N 1
ATOM 1271 C CA . ASP A 1 150 ? -7.338 -17.408 -0.405 1.00 80.62 150 ASP A CA 1
ATOM 1272 C C . ASP A 1 150 ? -8.024 -17.738 0.925 1.00 80.62 150 ASP A C 1
ATOM 1274 O O . ASP A 1 150 ? -7.430 -18.294 1.847 1.00 80.62 150 ASP A O 1
ATOM 1278 N N . ILE A 1 151 ? -9.241 -17.220 1.076 1.00 82.06 151 ILE A N 1
ATOM 1279 C CA . ILE A 1 151 ? -10.065 -17.364 2.273 1.00 82.06 151 ILE A CA 1
ATOM 1280 C C . ILE A 1 151 ? -11.465 -17.742 1.804 1.00 82.06 151 ILE A C 1
ATOM 1282 O O . ILE A 1 151 ? -12.038 -17.054 0.954 1.00 82.06 151 ILE A O 1
ATOM 1286 N N . ASP A 1 152 ? -12.016 -18.809 2.380 1.00 86.19 152 ASP A N 1
ATOM 1287 C CA . ASP A 1 152 ? -13.391 -19.227 2.125 1.00 86.19 152 ASP A CA 1
ATOM 1288 C C . ASP A 1 152 ? -14.365 -18.117 2.567 1.00 86.19 152 ASP A C 1
ATOM 1290 O O . ASP A 1 152 ? -14.423 -17.801 3.756 1.00 86.19 152 ASP A O 1
ATOM 1294 N N . PRO A 1 153 ? -15.148 -17.517 1.652 1.00 86.81 153 PRO A N 1
ATOM 1295 C CA . PRO A 1 153 ? -16.114 -16.484 2.010 1.00 86.81 153 PRO A CA 1
ATOM 1296 C C . PRO A 1 153 ? -17.148 -16.928 3.054 1.00 86.81 153 PRO A C 1
ATOM 1298 O O . PRO A 1 153 ? -17.653 -16.075 3.784 1.00 86.81 153 PRO A O 1
ATOM 1301 N N . SER A 1 154 ? -17.437 -18.231 3.167 1.00 88.00 154 SER A N 1
ATOM 1302 C CA . SER A 1 154 ? -18.452 -18.765 4.085 1.00 88.00 154 SER A CA 1
ATOM 1303 C C . SER A 1 154 ? -18.148 -18.478 5.564 1.00 88.00 154 SER A C 1
ATOM 1305 O O . SER A 1 154 ? -19.065 -18.330 6.377 1.00 88.00 154 SER A O 1
ATOM 1307 N N . ILE A 1 155 ? -16.868 -18.317 5.924 1.00 88.94 155 ILE A N 1
ATOM 1308 C CA . ILE A 1 155 ? -16.463 -17.991 7.301 1.00 88.94 155 ILE A CA 1
ATOM 1309 C C . ILE A 1 155 ? -16.796 -16.539 7.666 1.00 88.94 155 ILE A C 1
ATOM 1311 O O . ILE A 1 155 ? -16.935 -16.209 8.840 1.00 88.94 155 ILE A O 1
ATOM 1315 N N . ILE A 1 156 ? -16.931 -15.665 6.664 1.00 91.06 156 ILE A N 1
ATOM 1316 C CA . ILE A 1 156 ? -17.210 -14.233 6.839 1.00 91.06 156 ILE A CA 1
ATOM 1317 C C . ILE A 1 156 ? -18.707 -14.001 7.073 1.00 91.06 156 ILE A C 1
ATOM 1319 O O . ILE A 1 156 ? -19.085 -13.053 7.756 1.00 91.06 156 ILE A O 1
ATOM 1323 N N . GLU A 1 157 ? -19.565 -14.865 6.531 1.00 86.56 157 GLU A N 1
ATOM 1324 C CA . GLU A 1 157 ? -21.020 -14.788 6.718 1.00 86.56 157 GLU A CA 1
ATOM 1325 C C . GLU A 1 157 ? -21.446 -15.209 8.134 1.00 86.56 157 GLU A C 1
ATOM 1327 O O . GLU A 1 157 ? -22.478 -14.763 8.630 1.00 86.56 157 GLU A O 1
ATOM 1332 N N . ASN A 1 158 ? -20.616 -16.003 8.817 1.00 86.06 158 ASN A N 1
ATOM 1333 C CA . ASN A 1 158 ? -20.893 -16.582 10.133 1.00 86.06 158 ASN A CA 1
ATOM 1334 C C . ASN A 1 158 ? -20.024 -15.966 11.246 1.00 86.06 158 ASN A C 1
ATOM 1336 O O . ASN A 1 158 ? -19.483 -16.685 12.087 1.00 86.06 158 ASN A O 1
ATOM 1340 N N . LYS A 1 159 ? -19.851 -14.636 11.246 1.00 91.94 159 LYS A N 1
ATOM 1341 C CA . LYS A 1 159 ? -19.077 -13.940 12.290 1.00 91.94 159 LYS A CA 1
ATOM 1342 C C . LYS A 1 159 ? -19.666 -14.167 13.685 1.00 91.94 159 LYS A C 1
ATOM 1344 O O . LYS A 1 159 ? -20.848 -13.923 13.914 1.00 91.94 159 LYS A O 1
ATOM 1349 N N . ASP A 1 160 ? -18.803 -14.535 14.625 1.00 95.19 160 ASP A N 1
ATOM 1350 C CA . ASP A 1 160 ? -19.113 -14.711 16.046 1.00 95.19 160 ASP A CA 1
ATOM 1351 C C . ASP A 1 160 ? -18.487 -13.557 16.839 1.00 95.19 160 ASP A C 1
ATOM 1353 O O . ASP A 1 160 ? -17.385 -13.672 17.377 1.00 95.19 160 ASP A O 1
ATOM 1357 N N . ILE A 1 161 ? -19.150 -12.398 16.823 1.00 97.81 161 ILE A N 1
ATOM 1358 C CA . ILE A 1 161 ? -18.628 -11.164 17.423 1.00 97.81 161 ILE A CA 1
ATOM 1359 C C . ILE A 1 161 ? -18.568 -11.292 18.952 1.00 97.81 161 ILE A C 1
ATOM 1361 O O . ILE A 1 161 ? -19.598 -11.406 19.615 1.00 97.81 161 ILE A O 1
ATOM 1365 N N . LYS A 1 162 ? -17.356 -11.192 19.508 1.00 98.38 162 LYS A N 1
ATOM 1366 C CA . LYS A 1 162 ? -17.054 -11.247 20.952 1.00 98.38 162 LYS A CA 1
ATOM 1367 C C . LYS A 1 162 ? -16.492 -9.945 21.503 1.00 98.38 162 LYS A C 1
ATOM 1369 O O . LYS A 1 162 ? -16.599 -9.706 22.702 1.00 98.38 162 LYS A O 1
ATOM 1374 N N . TYR A 1 163 ? -15.884 -9.138 20.639 1.00 98.75 163 TYR A N 1
ATOM 1375 C CA . TYR A 1 163 ? -15.182 -7.916 20.998 1.00 98.75 163 TYR A CA 1
ATOM 1376 C C . TYR A 1 163 ? -15.767 -6.721 20.249 1.00 98.75 163 TYR A C 1
ATOM 1378 O O . TYR A 1 163 ? -16.173 -6.818 19.085 1.00 98.75 163 TYR A O 1
ATOM 1386 N N . ASP A 1 164 ? -15.771 -5.565 20.902 1.00 98.75 164 ASP A N 1
ATOM 1387 C CA . ASP A 1 164 ? -16.098 -4.300 20.256 1.00 98.75 164 ASP A CA 1
ATOM 1388 C C . ASP A 1 164 ? -15.022 -3.922 19.238 1.00 98.75 164 ASP A C 1
ATOM 1390 O O . ASP A 1 164 ? -15.350 -3.465 18.143 1.00 98.75 164 ASP A O 1
ATOM 1394 N N . CYS A 1 165 ? -13.748 -4.185 19.539 1.00 98.56 165 CYS A N 1
ATOM 1395 C CA . CYS A 1 165 ? -12.659 -3.917 18.607 1.00 98.56 165 CYS A CA 1
ATOM 1396 C C . CYS A 1 165 ? -11.483 -4.902 18.697 1.00 98.56 165 CYS A C 1
ATOM 1398 O O . CYS A 1 165 ? -11.152 -5.448 19.747 1.00 98.56 165 CYS A O 1
ATOM 1400 N N . LEU A 1 166 ? -10.806 -5.077 17.563 1.00 98.75 166 LEU A N 1
ATOM 1401 C CA . LEU A 1 166 ? -9.439 -5.583 17.494 1.00 98.75 166 LEU A CA 1
ATOM 1402 C C . LEU A 1 166 ? -8.489 -4.388 17.547 1.00 98.75 166 LEU A C 1
ATOM 1404 O O . LEU A 1 166 ? -8.579 -3.491 16.713 1.00 98.75 166 LEU A O 1
ATOM 1408 N N . VAL A 1 167 ? -7.546 -4.398 18.477 1.00 98.56 167 VAL A N 1
ATOM 1409 C CA . VAL A 1 167 ? -6.443 -3.441 18.554 1.00 98.56 167 VAL A CA 1
ATOM 1410 C C . VAL A 1 167 ? -5.233 -4.029 17.823 1.00 98.56 167 VAL A C 1
ATOM 1412 O O . VAL A 1 167 ? -4.647 -5.020 18.258 1.00 98.56 167 VAL A O 1
ATOM 1415 N N . TYR A 1 168 ? -4.870 -3.443 16.680 1.00 98.06 168 TYR A N 1
ATOM 1416 C CA . TYR A 1 168 ? -3.720 -3.863 15.883 1.00 98.06 168 TYR A CA 1
ATOM 1417 C C . TYR A 1 168 ? -2.506 -2.968 16.158 1.00 98.06 168 TYR A C 1
ATOM 1419 O O . TYR A 1 168 ? -2.386 -1.852 15.639 1.00 98.06 168 TYR A O 1
ATOM 1427 N N . SER A 1 169 ? -1.588 -3.492 16.965 1.00 96.50 169 SER A N 1
ATOM 1428 C CA . SER A 1 169 ? -0.418 -2.797 17.500 1.00 96.50 169 SER A CA 1
ATOM 1429 C C . SER A 1 169 ? 0.804 -2.972 16.595 1.00 96.50 169 SER A C 1
ATOM 1431 O O . SER A 1 169 ? 1.342 -4.071 16.448 1.00 96.50 169 SER A O 1
ATOM 1433 N N . LYS A 1 170 ? 1.295 -1.885 15.987 1.00 94.94 170 LYS A N 1
ATOM 1434 C CA . LYS A 1 170 ? 2.521 -1.897 15.167 1.00 94.94 170 LYS A CA 1
ATOM 1435 C C . LYS A 1 170 ? 3.355 -0.639 15.385 1.00 94.94 170 LYS A C 1
ATOM 1437 O O . LYS A 1 170 ? 3.193 0.363 14.684 1.00 94.94 170 LYS A O 1
ATOM 1442 N N . LYS A 1 171 ? 4.314 -0.734 16.305 1.00 94.75 171 LYS A N 1
ATOM 1443 C CA . LYS A 1 171 ? 5.285 0.326 16.584 1.00 94.75 171 LYS A CA 1
ATOM 1444 C C . LYS A 1 171 ? 6.235 0.541 15.407 1.00 94.75 171 LYS A C 1
ATOM 1446 O O . LYS A 1 171 ? 6.883 -0.392 14.928 1.00 94.75 171 LYS A O 1
ATOM 1451 N N . ARG A 1 172 ? 6.367 1.792 14.966 1.00 88.62 172 ARG A N 1
ATOM 1452 C CA . ARG A 1 172 ? 7.397 2.194 13.998 1.00 88.62 172 ARG A CA 1
ATOM 1453 C C . ARG A 1 172 ? 8.659 2.631 14.728 1.00 88.62 172 ARG A C 1
ATOM 1455 O O . ARG A 1 172 ? 8.609 3.190 15.815 1.00 88.62 172 ARG A O 1
ATOM 1462 N N . ARG A 1 173 ? 9.818 2.418 14.099 1.00 87.12 173 ARG A N 1
ATOM 1463 C CA . ARG A 1 173 ? 11.135 2.753 14.679 1.00 87.12 173 ARG A CA 1
ATOM 1464 C C . ARG A 1 173 ? 11.303 4.232 15.058 1.00 87.12 173 ARG A C 1
ATOM 1466 O O . ARG A 1 173 ? 12.171 4.548 15.858 1.00 87.12 173 ARG A O 1
ATOM 1473 N N . TYR A 1 174 ? 10.538 5.118 14.426 1.00 85.81 174 TYR A N 1
ATOM 1474 C CA . TYR A 1 174 ? 10.613 6.571 14.589 1.00 85.81 174 TYR A CA 1
ATOM 1475 C C . TYR A 1 174 ? 9.378 7.153 15.298 1.00 85.81 174 TYR A C 1
ATOM 1477 O O . TYR A 1 174 ? 9.256 8.368 15.404 1.00 85.81 174 TYR A O 1
ATOM 1485 N N . ASP A 1 175 ? 8.477 6.288 15.765 1.00 92.81 175 ASP A N 1
ATOM 1486 C CA . ASP A 1 175 ? 7.286 6.651 16.526 1.00 92.81 175 ASP A CA 1
ATOM 1487 C C . ASP A 1 175 ? 7.650 6.741 18.016 1.00 92.81 175 ASP A C 1
ATOM 1489 O O . ASP A 1 175 ? 7.580 5.762 18.764 1.00 92.81 175 ASP A O 1
ATOM 1493 N N . ASP A 1 176 ? 8.170 7.906 18.406 1.00 93.75 176 ASP A N 1
ATOM 1494 C CA . ASP A 1 176 ? 8.789 8.164 19.709 1.00 93.75 176 ASP A CA 1
ATOM 1495 C C . ASP A 1 176 ? 7.789 8.199 20.873 1.00 93.75 176 ASP A C 1
ATOM 1497 O O . ASP A 1 176 ? 8.170 7.871 21.997 1.00 93.75 176 ASP A O 1
ATOM 1501 N N . ASN A 1 177 ? 6.517 8.507 20.613 1.00 95.44 177 ASN A N 1
ATOM 1502 C CA . ASN A 1 177 ? 5.445 8.518 21.614 1.00 95.44 177 ASN A CA 1
ATOM 1503 C C . ASN A 1 177 ? 4.452 7.345 21.477 1.00 95.44 177 ASN A C 1
ATOM 1505 O O . ASN A 1 177 ? 3.351 7.408 22.026 1.00 95.44 177 ASN A O 1
ATOM 1509 N N . TYR A 1 178 ? 4.835 6.260 20.786 1.00 97.38 178 TYR A N 1
ATOM 1510 C CA . TYR A 1 178 ? 3.986 5.071 20.613 1.00 97.38 178 TYR A CA 1
ATOM 1511 C C . TYR A 1 178 ? 3.411 4.536 21.925 1.00 97.38 178 TYR A C 1
ATOM 1513 O O . TYR A 1 178 ? 2.208 4.326 22.000 1.00 97.38 178 TYR A O 1
ATOM 1521 N N . GLU A 1 179 ? 4.244 4.350 22.955 1.00 97.88 179 GLU A N 1
ATOM 1522 C CA . GLU A 1 179 ? 3.785 3.773 24.229 1.00 97.88 179 GLU A CA 1
ATOM 1523 C C . GLU A 1 179 ? 2.761 4.684 24.916 1.00 97.88 179 GLU A C 1
ATOM 1525 O O . GLU A 1 179 ? 1.745 4.211 25.407 1.00 97.88 179 GLU A O 1
ATOM 1530 N N . HIS A 1 180 ? 2.970 6.007 24.875 1.00 98.00 180 HIS A N 1
ATOM 1531 C CA . HIS A 1 180 ? 2.020 6.965 25.441 1.00 98.00 180 HIS A CA 1
ATOM 1532 C C . HIS A 1 180 ? 0.664 6.912 24.722 1.00 98.00 180 HIS A C 1
ATOM 1534 O O . HIS A 1 180 ? -0.379 6.846 25.369 1.00 98.00 180 HIS A O 1
ATOM 1540 N N . PHE A 1 181 ? 0.676 6.895 23.385 1.00 98.44 181 PHE A N 1
ATOM 1541 C CA . PHE A 1 181 ? -0.538 6.734 22.583 1.00 98.44 181 PHE A CA 1
ATOM 1542 C C . PHE A 1 181 ? -1.229 5.393 22.852 1.00 98.44 181 PHE A C 1
ATOM 1544 O O . PHE A 1 181 ? -2.449 5.347 23.008 1.00 98.44 181 PHE A O 1
ATOM 1551 N N . HIS A 1 182 ? -0.446 4.317 22.907 1.00 98.44 182 HIS A N 1
ATOM 1552 C CA . HIS A 1 182 ?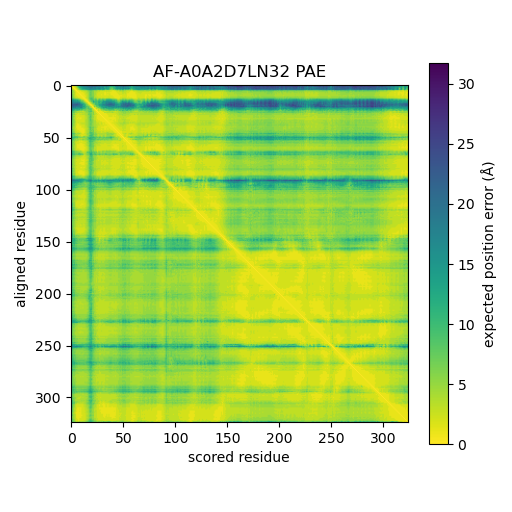 -0.937 2.970 23.127 1.00 98.44 182 HIS A CA 1
ATOM 1553 C C . HIS A 1 182 ? -1.625 2.826 24.480 1.00 98.44 182 HIS A C 1
ATOM 1555 O O . HIS A 1 182 ? -2.809 2.490 24.542 1.00 98.44 182 HIS A O 1
ATOM 1561 N N . ASP A 1 183 ? -0.903 3.145 25.548 1.00 98.44 183 ASP A N 1
ATOM 1562 C CA . ASP A 1 183 ? -1.391 3.000 26.913 1.00 98.44 183 ASP A CA 1
ATOM 1563 C C . ASP A 1 183 ? -2.553 3.956 27.186 1.00 98.44 183 ASP A C 1
ATOM 1565 O O . ASP A 1 183 ? -3.509 3.576 27.860 1.00 98.44 183 ASP A O 1
ATOM 1569 N N . GLY A 1 184 ? -2.517 5.161 26.604 1.00 98.56 184 GLY A N 1
ATOM 1570 C CA . GLY A 1 184 ? -3.621 6.116 26.664 1.00 98.56 184 GLY A CA 1
ATOM 1571 C C . GLY A 1 184 ? -4.899 5.568 26.028 1.00 98.56 184 GLY A C 1
ATOM 1572 O O . GLY A 1 184 ? -5.958 5.594 26.652 1.00 98.56 184 GLY A O 1
ATOM 1573 N N . LEU A 1 185 ? -4.816 5.014 24.813 1.00 98.69 185 LEU A N 1
ATOM 1574 C CA . LEU A 1 185 ? -5.989 4.460 24.133 1.00 98.69 185 LEU A CA 1
ATOM 1575 C C . LEU A 1 185 ? -6.519 3.217 24.857 1.00 98.69 185 LEU A C 1
ATOM 1577 O O . LEU A 1 185 ? -7.712 3.132 25.141 1.00 98.69 185 LEU A O 1
ATOM 1581 N N . VAL A 1 186 ? -5.643 2.267 25.190 1.00 98.62 186 VAL A N 1
ATOM 1582 C CA . VAL A 1 186 ? -6.021 1.038 25.903 1.00 98.62 186 VAL A CA 1
ATOM 1583 C C . VAL A 1 186 ? -6.601 1.350 27.286 1.00 98.62 186 VAL A C 1
ATOM 1585 O O . VAL A 1 186 ? -7.561 0.698 27.705 1.00 98.62 186 VAL A O 1
ATOM 1588 N N . GLY A 1 187 ? -6.056 2.349 27.986 1.00 98.69 187 GLY A N 1
ATOM 1589 C CA . GLY A 1 187 ? -6.596 2.864 29.243 1.00 98.69 187 GLY A CA 1
ATOM 1590 C C . GLY A 1 187 ? -8.040 3.334 29.084 1.00 98.69 187 GLY A C 1
ATOM 1591 O O . GLY A 1 187 ? -8.923 2.815 29.766 1.00 98.69 187 GLY A O 1
ATOM 1592 N N . LEU A 1 188 ? -8.302 4.208 28.106 1.00 98.81 188 LEU A N 1
ATOM 1593 C CA . LEU A 1 188 ? -9.648 4.714 27.817 1.00 98.81 188 LEU A CA 1
ATOM 1594 C C . LEU A 1 188 ? -10.640 3.601 27.451 1.00 98.81 188 LEU A C 1
ATOM 1596 O O . LEU A 1 188 ? -11.779 3.622 27.921 1.00 98.81 188 LEU A O 1
ATOM 1600 N N . LEU A 1 189 ? -10.226 2.608 26.653 1.00 98.75 189 LEU A N 1
ATOM 1601 C CA . LEU A 1 189 ? -11.079 1.459 26.319 1.00 98.75 189 LEU A CA 1
ATOM 1602 C C . LEU A 1 189 ? -11.478 0.672 27.578 1.00 98.75 189 LEU A C 1
ATOM 1604 O O . LEU A 1 189 ? -12.655 0.357 27.760 1.00 98.75 189 LEU A O 1
ATOM 1608 N N . LYS A 1 190 ? -10.521 0.401 28.477 1.00 98.62 190 LYS A N 1
ATOM 1609 C CA . LYS A 1 190 ? -10.767 -0.317 29.740 1.00 98.62 190 LYS A CA 1
ATOM 1610 C C . LYS A 1 190 ? -11.659 0.475 30.692 1.00 98.62 190 LYS A C 1
ATOM 1612 O O . LYS A 1 190 ? -12.614 -0.082 31.224 1.00 98.62 190 LYS A O 1
ATOM 1617 N N . GLU A 1 191 ? -11.365 1.757 30.890 1.00 98.62 191 GLU A N 1
ATOM 1618 C CA . GLU A 1 191 ? -12.124 2.651 31.777 1.00 98.62 191 GLU A CA 1
ATOM 1619 C C . GLU A 1 191 ? -13.599 2.760 31.374 1.00 98.62 191 GLU A C 1
ATOM 1621 O O . GLU A 1 191 ? -14.468 2.921 32.230 1.00 98.62 191 GLU A O 1
ATOM 1626 N N . ASN A 1 192 ? -13.888 2.610 30.079 1.00 98.56 192 ASN A N 1
ATOM 1627 C CA . ASN A 1 192 ? -15.233 2.715 29.520 1.00 98.56 192 ASN A CA 1
ATOM 1628 C C . ASN A 1 192 ? -15.855 1.354 29.162 1.00 98.56 192 ASN A C 1
ATOM 1630 O O . ASN A 1 192 ? -16.870 1.309 28.470 1.00 98.56 192 ASN A O 1
ATOM 1634 N N . ASN A 1 193 ? -15.291 0.247 29.663 1.00 98.44 193 ASN A N 1
ATOM 1635 C CA . ASN A 1 193 ? -15.781 -1.124 29.456 1.00 98.44 193 ASN A CA 1
ATOM 1636 C C . ASN A 1 193 ? -15.966 -1.518 27.976 1.00 98.44 193 ASN A C 1
ATOM 1638 O O . ASN A 1 193 ? -16.859 -2.300 27.650 1.00 98.44 193 ASN A O 1
ATOM 1642 N N . ILE A 1 194 ? -15.125 -0.995 27.082 1.00 98.69 194 ILE A N 1
ATOM 1643 C CA . ILE A 1 194 ? -15.110 -1.386 25.671 1.00 98.69 194 ILE A CA 1
ATOM 1644 C C . ILE A 1 194 ? -14.269 -2.656 25.546 1.00 98.69 194 ILE A C 1
ATOM 1646 O O . ILE A 1 194 ? -13.082 -2.668 25.878 1.00 98.69 194 ILE A O 1
ATOM 1650 N N . SER A 1 195 ? -14.889 -3.744 25.094 1.00 98.81 195 SER A N 1
ATOM 1651 C CA . SER A 1 195 ? -14.233 -5.047 24.989 1.00 98.81 195 SER A CA 1
ATOM 1652 C C . SER A 1 195 ? -13.292 -5.094 23.784 1.00 98.81 195 SER A C 1
ATOM 1654 O O . SER A 1 195 ? -13.674 -4.737 22.670 1.00 98.81 195 SER A O 1
ATOM 1656 N N . PHE A 1 196 ? -12.057 -5.557 23.979 1.00 98.81 196 PHE A N 1
ATOM 1657 C CA . PHE A 1 196 ? -11.097 -5.653 22.885 1.00 98.81 196 PHE A CA 1
ATOM 1658 C C . PHE A 1 196 ? -10.181 -6.869 22.989 1.00 98.81 196 PHE A C 1
ATOM 1660 O O . PHE A 1 196 ? -9.939 -7.403 24.074 1.00 98.81 196 PHE A O 1
ATOM 1667 N N . VAL A 1 197 ? -9.651 -7.272 21.837 1.00 98.69 197 VAL A N 1
ATOM 1668 C CA . VAL A 1 197 ? -8.514 -8.189 21.709 1.00 98.69 197 VAL A CA 1
ATOM 1669 C C . VAL A 1 197 ? -7.358 -7.431 21.070 1.00 98.69 197 VAL A C 1
ATOM 1671 O O . VAL A 1 197 ? -7.578 -6.620 20.175 1.00 98.69 197 VAL A O 1
ATOM 1674 N N . GLU A 1 198 ? -6.130 -7.659 21.526 1.00 98.50 198 GLU A N 1
ATOM 1675 C CA . GLU A 1 198 ? -4.947 -6.987 20.989 1.00 98.50 198 GLU A CA 1
ATOM 1676 C C . GLU A 1 198 ? -4.019 -7.979 20.286 1.00 98.50 198 GLU A C 1
ATOM 1678 O O . GLU A 1 198 ? -3.756 -9.067 20.800 1.00 98.50 198 GLU A O 1
ATOM 1683 N N . LEU A 1 199 ? -3.492 -7.581 19.126 1.00 98.25 199 LEU A N 1
ATOM 1684 C CA . LEU A 1 199 ? -2.441 -8.303 18.414 1.00 98.25 199 LEU A CA 1
ATOM 1685 C C . LEU A 1 199 ? -1.290 -7.363 18.053 1.00 98.25 199 LEU A C 1
ATOM 1687 O O . LEU A 1 199 ? -1.486 -6.327 17.418 1.00 98.25 199 LEU A O 1
ATOM 1691 N N . THR A 1 200 ? -0.065 -7.764 18.395 1.00 97.00 200 THR A N 1
ATOM 1692 C CA . THR A 1 200 ? 1.154 -7.010 18.075 1.00 97.00 200 THR A CA 1
ATOM 1693 C C . THR A 1 200 ? 1.829 -7.558 16.818 1.00 97.00 200 THR A C 1
ATOM 1695 O O . THR A 1 200 ? 2.159 -8.743 16.745 1.00 97.00 200 THR A O 1
ATOM 1698 N N . TYR A 1 201 ? 2.096 -6.700 15.833 1.00 93.25 201 TYR A N 1
ATOM 1699 C CA . TYR A 1 201 ? 2.812 -7.062 14.609 1.00 93.25 201 TYR A CA 1
ATOM 1700 C C . TYR A 1 201 ? 4.138 -7.777 14.901 1.00 93.25 201 TYR A C 1
ATOM 1702 O O . TYR A 1 201 ? 4.971 -7.290 15.661 1.00 93.25 201 TYR A O 1
ATOM 1710 N N . GLY A 1 202 ? 4.332 -8.929 14.255 1.00 91.69 202 GLY A N 1
ATOM 1711 C CA . GLY A 1 202 ? 5.492 -9.802 14.458 1.00 91.69 202 GLY A CA 1
ATOM 1712 C C . GLY A 1 202 ? 5.305 -10.864 15.547 1.00 91.69 202 GLY A C 1
ATOM 1713 O O . GLY A 1 202 ? 6.075 -11.821 15.566 1.00 91.69 202 GLY A O 1
ATOM 1714 N N . ASN A 1 203 ? 4.259 -10.750 16.373 1.00 95.75 203 ASN A N 1
ATOM 1715 C CA . ASN A 1 203 ? 4.001 -11.628 17.520 1.00 95.75 203 ASN A CA 1
ATOM 1716 C C . ASN A 1 203 ? 2.702 -12.444 17.389 1.00 95.75 203 ASN A C 1
ATOM 1718 O O . ASN A 1 203 ? 2.218 -12.972 18.384 1.00 95.75 203 ASN A O 1
ATOM 1722 N N . TYR A 1 204 ? 2.141 -12.557 16.183 1.00 95.38 204 TYR A N 1
ATOM 1723 C CA . TYR A 1 204 ? 0.964 -13.382 15.901 1.00 95.38 204 TYR A CA 1
ATOM 1724 C C . TYR A 1 204 ? 1.150 -14.190 14.609 1.00 95.38 204 TYR A C 1
ATOM 1726 O O . TYR A 1 204 ? 1.933 -13.830 13.720 1.00 95.38 204 TYR A O 1
ATOM 1734 N N . LYS A 1 205 ? 0.412 -15.292 14.484 1.00 94.25 205 LYS A N 1
ATOM 1735 C CA . LYS A 1 205 ? 0.235 -16.052 13.239 1.00 94.25 205 LYS A CA 1
ATOM 1736 C C . LYS A 1 205 ? -0.943 -15.488 12.460 1.00 94.25 205 LYS A C 1
ATOM 1738 O O . LYS A 1 205 ? -1.966 -15.164 13.042 1.00 94.25 205 LYS A O 1
ATOM 1743 N N . ARG A 1 206 ? -0.863 -15.470 11.128 1.00 91.50 206 ARG A N 1
ATOM 1744 C CA . ARG A 1 206 ? -1.923 -14.927 10.255 1.00 91.50 206 ARG A CA 1
ATOM 1745 C C . ARG A 1 206 ? -3.339 -15.421 10.600 1.00 91.50 206 ARG A C 1
ATOM 1747 O O . ARG A 1 206 ? -4.264 -14.623 10.594 1.00 91.50 206 ARG A O 1
ATOM 1754 N N . GLN A 1 207 ? -3.496 -16.699 10.955 1.00 93.25 207 GLN A N 1
ATOM 1755 C CA . GLN A 1 207 ? -4.799 -17.240 11.354 1.00 93.25 207 GLN A CA 1
ATOM 1756 C C . GLN A 1 207 ? -5.355 -16.582 12.628 1.00 93.25 207 GLN A C 1
ATOM 1758 O O . GLN A 1 207 ? -6.534 -16.269 12.668 1.00 93.25 207 GLN A O 1
ATOM 1763 N N . GLU A 1 208 ? -4.511 -16.288 13.622 1.00 96.12 208 GLU A N 1
ATOM 1764 C CA . GLU A 1 208 ? -4.923 -15.595 14.854 1.00 96.12 208 GLU A CA 1
ATOM 1765 C C . GLU A 1 208 ? -5.459 -14.189 14.541 1.00 96.12 208 GLU A C 1
ATOM 1767 O O . GLU A 1 208 ? -6.411 -13.729 15.167 1.00 96.12 208 GLU A O 1
ATOM 1772 N N . TYR A 1 209 ? -4.894 -13.524 13.526 1.00 96.69 209 TYR A N 1
ATOM 1773 C CA . TYR A 1 209 ? -5.398 -12.240 13.040 1.00 96.69 209 TYR A CA 1
ATOM 1774 C C . TYR A 1 209 ? -6.781 -12.370 12.398 1.00 96.69 209 TYR A C 1
ATOM 1776 O O . TYR A 1 209 ? -7.674 -11.582 12.705 1.00 96.69 209 TYR A O 1
ATOM 1784 N N . PHE A 1 210 ? -6.995 -13.383 11.556 1.00 95.62 210 PHE A N 1
ATOM 1785 C CA . PHE A 1 210 ? -8.308 -13.636 10.953 1.00 95.62 210 PHE A CA 1
ATOM 1786 C C . PHE A 1 210 ? -9.362 -14.006 11.993 1.00 95.62 210 PHE A C 1
ATOM 1788 O O . PHE A 1 210 ? -10.469 -13.472 11.943 1.00 95.62 210 PHE A O 1
ATOM 1795 N N . ASP A 1 211 ? -9.010 -14.846 12.964 1.00 96.44 211 ASP A N 1
ATOM 1796 C CA . ASP A 1 211 ? -9.907 -15.225 14.054 1.00 96.44 211 ASP A CA 1
ATOM 1797 C C . ASP A 1 211 ? -10.315 -13.990 14.872 1.00 96.44 211 ASP A C 1
ATOM 1799 O O . ASP A 1 211 ? -11.499 -13.790 15.147 1.00 96.44 211 ASP A O 1
ATOM 1803 N N . ALA A 1 212 ? -9.363 -13.105 15.189 1.00 98.12 212 ALA A N 1
ATOM 1804 C CA . ALA A 1 212 ? -9.650 -11.860 15.896 1.00 98.12 212 ALA A CA 1
ATOM 1805 C C . ALA A 1 212 ? -10.542 -10.906 15.080 1.00 98.12 212 ALA A C 1
ATOM 1807 O O . ALA A 1 212 ? -11.456 -10.290 15.633 1.00 98.12 212 ALA A O 1
ATOM 1808 N N . LEU A 1 213 ? -10.330 -10.807 13.762 1.00 97.81 213 LEU A N 1
ATOM 1809 C CA . LEU A 1 213 ? -11.165 -10.000 12.864 1.00 97.81 213 LEU A CA 1
ATOM 1810 C C . LEU A 1 213 ? -12.603 -10.519 12.767 1.00 97.81 213 LEU A C 1
ATOM 1812 O O . LEU A 1 213 ? -13.534 -9.714 12.726 1.00 97.81 213 LEU A O 1
ATOM 1816 N N . LEU A 1 214 ? -12.792 -11.842 12.735 1.00 97.31 214 LEU A N 1
ATOM 1817 C CA . LEU A 1 214 ? -14.114 -12.479 12.727 1.00 97.31 214 LEU A CA 1
ATOM 1818 C C . LEU A 1 214 ? -14.867 -12.287 14.048 1.00 97.31 214 LEU A C 1
ATOM 1820 O O . LEU A 1 214 ? -16.094 -12.345 14.059 1.00 97.31 214 LEU A O 1
ATOM 1824 N N . GLN A 1 215 ? -14.135 -12.036 15.135 1.00 98.38 215 GLN A N 1
ATOM 1825 C CA . GLN A 1 215 ? -14.676 -11.827 16.476 1.00 98.38 215 GLN A CA 1
ATOM 1826 C C . GLN A 1 215 ? -14.825 -10.349 16.864 1.00 98.38 215 GLN A C 1
ATOM 1828 O O . GLN A 1 215 ? -15.275 -10.071 17.974 1.00 98.38 215 GLN A O 1
ATOM 1833 N N . SER A 1 216 ? -14.482 -9.401 15.986 1.00 98.56 216 SER A N 1
ATOM 1834 C CA . SER A 1 216 ? -14.454 -7.964 16.304 1.00 98.56 216 SER A CA 1
ATOM 1835 C C . SER A 1 216 ? -15.371 -7.141 15.400 1.00 98.56 216 SER A C 1
ATOM 1837 O O . SER A 1 216 ? -15.448 -7.394 14.195 1.00 98.56 216 SER A O 1
ATOM 1839 N N . LYS A 1 217 ? -16.040 -6.113 15.950 1.00 97.88 217 LYS A N 1
ATOM 1840 C CA . LYS A 1 217 ? -16.892 -5.202 15.149 1.00 97.88 217 LYS A CA 1
ATOM 1841 C C . LYS A 1 217 ? -16.075 -4.280 14.242 1.00 97.88 217 LYS A C 1
ATOM 1843 O O . LYS A 1 217 ? -16.510 -3.976 13.135 1.00 97.88 217 LYS A O 1
ATOM 1848 N N . CYS A 1 218 ? -14.902 -3.842 14.695 1.00 97.88 218 CYS A N 1
ATOM 1849 C CA . CYS A 1 218 ? -13.939 -3.070 13.910 1.00 97.88 218 CYS A CA 1
ATOM 1850 C C . CYS A 1 218 ? -12.492 -3.441 14.265 1.00 97.88 218 CYS A C 1
ATOM 1852 O O . CYS A 1 218 ? -12.229 -4.098 15.272 1.00 97.88 218 CYS A O 1
ATOM 1854 N N . CYS A 1 219 ? -11.549 -3.011 13.430 1.00 98.25 219 CYS A N 1
ATOM 1855 C CA . CYS A 1 219 ? -10.115 -3.062 13.691 1.00 98.25 219 CYS A CA 1
ATOM 1856 C C . CYS A 1 219 ? -9.594 -1.637 13.906 1.00 98.25 219 CYS A C 1
ATOM 1858 O O . CYS A 1 219 ? -9.901 -0.737 13.132 1.00 98.25 219 CYS A O 1
ATOM 1860 N N . ILE A 1 220 ? -8.763 -1.424 14.916 1.00 98.31 220 ILE A N 1
ATOM 1861 C CA . ILE A 1 220 ? -8.077 -0.162 15.175 1.00 98.31 220 ILE A CA 1
ATOM 1862 C C . ILE A 1 220 ? -6.628 -0.334 14.732 1.00 98.31 220 ILE A C 1
ATOM 1864 O O . ILE A 1 220 ? -5.906 -1.148 15.307 1.00 98.31 220 ILE A O 1
ATOM 1868 N N . ASN A 1 221 ? -6.190 0.405 13.712 1.00 97.44 221 ASN A N 1
ATOM 1869 C CA . ASN A 1 221 ? -4.788 0.392 13.301 1.00 97.44 221 ASN A CA 1
ATOM 1870 C C . ASN A 1 221 ? -3.997 1.435 14.096 1.00 97.44 221 ASN A C 1
ATOM 1872 O O . ASN A 1 221 ? -4.187 2.636 13.913 1.00 97.44 221 ASN A O 1
ATOM 1876 N N . MET A 1 222 ? -3.085 0.975 14.952 1.00 96.62 222 MET A N 1
ATOM 1877 C CA . MET A 1 222 ? -2.282 1.850 15.810 1.00 96.62 222 MET A CA 1
ATOM 1878 C C . MET A 1 222 ? -0.939 2.258 15.207 1.00 96.62 222 MET A C 1
ATOM 1880 O O . MET A 1 222 ? -0.181 2.992 15.845 1.00 96.62 222 MET A O 1
ATOM 1884 N N . SER A 1 223 ? -0.594 1.790 14.004 1.00 95.56 223 SER A N 1
ATOM 1885 C CA . SER A 1 223 ? 0.681 2.176 13.396 1.00 95.56 223 SER A CA 1
ATOM 1886 C C . SER A 1 223 ? 0.727 3.672 13.096 1.00 95.56 223 SER A C 1
ATOM 1888 O O . SER A 1 223 ? -0.294 4.276 12.793 1.00 95.56 223 SER A O 1
ATOM 1890 N N . LEU A 1 224 ? 1.902 4.295 13.178 1.00 94.12 224 LEU A N 1
ATOM 1891 C CA . LEU A 1 224 ? 2.052 5.704 12.799 1.00 94.12 224 LEU A CA 1
ATOM 1892 C C . LEU A 1 224 ? 1.876 5.902 11.287 1.00 94.12 224 LEU A C 1
ATOM 1894 O O . LEU A 1 224 ? 1.182 6.813 10.852 1.00 94.12 224 LEU A O 1
ATOM 1898 N N . ASP A 1 225 ? 2.467 5.007 10.502 1.00 89.69 225 ASP A N 1
ATOM 1899 C CA . ASP A 1 225 ? 2.284 4.912 9.061 1.00 89.69 225 ASP A CA 1
ATOM 1900 C C . ASP A 1 225 ? 2.108 3.449 8.645 1.00 89.69 225 ASP A C 1
ATOM 1902 O O . ASP A 1 225 ? 2.542 2.512 9.328 1.00 89.69 225 ASP A O 1
ATOM 1906 N N . GLU A 1 226 ? 1.481 3.219 7.498 1.00 85.81 226 GLU A N 1
ATOM 1907 C CA . GLU A 1 226 ? 1.339 1.879 6.946 1.00 85.81 226 GLU A CA 1
ATOM 1908 C C . GLU A 1 226 ? 1.384 1.892 5.422 1.00 85.81 226 GLU A C 1
ATOM 1910 O O . GLU A 1 226 ? 0.594 2.550 4.755 1.00 85.81 226 GLU A O 1
ATOM 1915 N N . CYS A 1 227 ? 2.309 1.105 4.875 1.00 77.75 227 CYS A N 1
ATOM 1916 C CA . CYS A 1 227 ? 2.443 0.889 3.448 1.00 77.75 227 CYS A CA 1
ATOM 1917 C C . CYS A 1 227 ? 3.090 -0.473 3.212 1.00 77.75 227 CYS A C 1
ATOM 1919 O O . CYS A 1 227 ? 4.186 -0.731 3.721 1.00 77.75 227 CYS A O 1
ATOM 1921 N N . PRO A 1 228 ? 2.412 -1.383 2.497 1.00 73.12 228 PRO A N 1
ATOM 1922 C CA . PRO A 1 228 ? 1.132 -1.194 1.797 1.00 73.12 228 PRO A CA 1
ATOM 1923 C C . PRO A 1 228 ? -0.124 -1.396 2.661 1.00 73.12 228 PRO A C 1
ATOM 1925 O O . PRO A 1 228 ? -1.225 -1.248 2.153 1.00 73.12 228 PRO A O 1
ATOM 1928 N N . GLY A 1 229 ? 0.017 -1.830 3.918 1.00 85.19 229 GLY A N 1
ATOM 1929 C CA . GLY A 1 229 ? -1.133 -2.193 4.754 1.00 85.19 229 GLY A CA 1
ATOM 1930 C C . GLY A 1 229 ? -1.789 -3.520 4.397 1.00 85.19 229 GLY A C 1
ATOM 1931 O O . GLY A 1 229 ? -2.996 -3.600 4.248 1.00 85.19 229 GLY A O 1
ATOM 1932 N N . ILE A 1 230 ? -1.021 -4.614 4.327 1.00 87.06 230 ILE A N 1
ATOM 1933 C CA . ILE A 1 230 ? -1.615 -5.952 4.111 1.00 87.06 230 ILE A CA 1
ATOM 1934 C C . ILE A 1 230 ? -2.682 -6.256 5.174 1.00 87.06 230 ILE A C 1
ATOM 1936 O O . ILE A 1 230 ? -3.771 -6.690 4.822 1.00 87.06 230 ILE A O 1
ATOM 1940 N N . ALA A 1 231 ? -2.405 -5.942 6.443 1.00 90.88 231 ALA A N 1
ATOM 1941 C CA . ALA 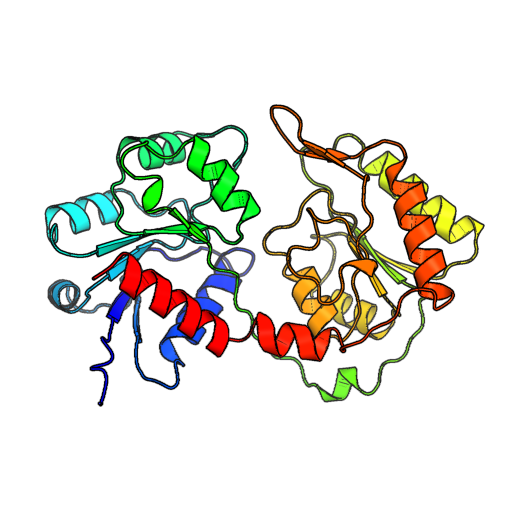A 1 231 ? -3.366 -6.109 7.530 1.00 90.88 231 ALA A CA 1
ATOM 1942 C C . ALA A 1 231 ? -4.658 -5.296 7.302 1.00 90.88 231 ALA A C 1
ATOM 1944 O O . ALA A 1 231 ? -5.752 -5.795 7.548 1.00 90.88 231 ALA A O 1
ATOM 1945 N N . THR A 1 232 ? -4.573 -4.074 6.756 1.00 92.25 232 THR A N 1
ATOM 1946 C CA . THR A 1 232 ? -5.773 -3.268 6.471 1.00 92.25 232 THR A CA 1
ATOM 1947 C C . THR A 1 232 ? -6.586 -3.873 5.328 1.00 92.25 232 THR A C 1
ATOM 1949 O O . THR A 1 232 ? -7.811 -3.937 5.422 1.00 92.25 232 THR A O 1
ATOM 1952 N N . TYR A 1 233 ? -5.933 -4.385 4.280 1.00 91.56 233 TYR A N 1
ATOM 1953 C CA . TYR A 1 233 ? -6.616 -5.116 3.208 1.00 91.56 233 TYR A CA 1
ATOM 1954 C C . TYR A 1 233 ? -7.273 -6.406 3.707 1.00 91.56 233 TYR A C 1
ATOM 1956 O O . TYR A 1 233 ? -8.412 -6.686 3.345 1.00 91.56 233 TYR A O 1
ATOM 1964 N N . GLU A 1 234 ? -6.584 -7.164 4.559 1.00 92.56 234 GLU A N 1
ATOM 1965 C CA . GLU A 1 234 ? -7.109 -8.378 5.187 1.00 92.56 234 GLU A CA 1
ATOM 1966 C C . GLU A 1 234 ? -8.321 -8.079 6.070 1.00 92.56 234 GLU A C 1
ATOM 1968 O O . GLU A 1 234 ? -9.345 -8.741 5.936 1.00 92.56 234 GLU A O 1
ATOM 1973 N N . SER A 1 235 ? -8.260 -7.036 6.901 1.00 95.25 235 SER A N 1
ATOM 1974 C CA . SER A 1 235 ? -9.397 -6.592 7.712 1.00 95.25 235 SER A CA 1
ATOM 1975 C C . SER A 1 235 ? -10.610 -6.252 6.847 1.00 95.25 235 SER A C 1
ATOM 1977 O O . SER A 1 235 ? -11.706 -6.756 7.101 1.00 95.25 235 SER A O 1
ATOM 1979 N N . MET A 1 236 ? -10.423 -5.467 5.778 1.00 94.25 236 MET A N 1
ATOM 1980 C CA . MET A 1 236 ? -11.518 -5.163 4.851 1.00 94.25 236 MET A CA 1
ATOM 1981 C C . MET A 1 236 ? -12.040 -6.421 4.162 1.00 94.25 236 MET A C 1
ATOM 1983 O O . MET A 1 236 ? -13.251 -6.575 4.027 1.00 94.25 236 MET A O 1
ATOM 1987 N N . PHE A 1 237 ? -11.160 -7.345 3.767 1.00 93.56 237 PHE A N 1
ATOM 1988 C CA . PHE A 1 237 ? -11.570 -8.591 3.126 1.00 93.56 237 PHE A CA 1
ATOM 1989 C C . PHE A 1 237 ? -12.410 -9.454 4.066 1.00 93.56 237 PHE A C 1
ATOM 1991 O O . PHE A 1 237 ? -13.440 -9.978 3.652 1.00 93.56 237 PHE A O 1
ATOM 1998 N N . MET A 1 238 ? -12.039 -9.510 5.346 1.00 95.19 238 MET A N 1
ATOM 1999 C CA . MET A 1 238 ? -12.817 -10.140 6.416 1.00 95.19 238 MET A CA 1
ATOM 2000 C C . MET A 1 238 ? -14.073 -9.343 6.786 1.00 95.19 238 MET A C 1
ATOM 2002 O O . MET A 1 238 ? -14.724 -9.645 7.780 1.00 95.19 238 MET A O 1
ATOM 2006 N N . ASN A 1 239 ? -14.442 -8.331 6.000 1.00 95.69 239 ASN A N 1
ATOM 2007 C CA . ASN A 1 239 ? -15.587 -7.456 6.208 1.00 95.69 239 ASN A CA 1
ATOM 2008 C C . ASN A 1 239 ? -15.572 -6.745 7.574 1.00 95.69 239 ASN A C 1
ATOM 2010 O O . ASN A 1 239 ? -16.614 -6.593 8.213 1.00 95.69 239 ASN A O 1
ATOM 2014 N N . THR A 1 240 ? -14.385 -6.390 8.067 1.00 96.44 240 THR A N 1
ATOM 2015 C CA . THR A 1 240 ? -14.181 -5.674 9.331 1.00 96.44 240 THR A CA 1
ATOM 2016 C C . THR A 1 240 ? -13.629 -4.280 9.008 1.00 96.44 240 THR A C 1
ATOM 2018 O O . THR A 1 240 ? -12.524 -4.174 8.462 1.00 96.44 240 THR A O 1
ATOM 2021 N N . PRO A 1 241 ? -14.378 -3.195 9.286 1.00 96.62 241 PRO A N 1
ATOM 2022 C CA . PRO A 1 241 ? -13.926 -1.841 8.991 1.00 96.62 241 PRO A CA 1
ATOM 2023 C C . PRO A 1 241 ? -12.726 -1.455 9.863 1.00 96.62 241 PRO A C 1
ATOM 2025 O O . PRO A 1 241 ? -12.560 -1.977 10.968 1.00 96.62 241 PRO A O 1
ATOM 2028 N N . ILE A 1 242 ? -11.899 -0.530 9.371 1.00 97.19 242 ILE A N 1
ATOM 2029 C CA . ILE A 1 242 ? -10.679 -0.090 10.050 1.00 97.19 242 ILE A CA 1
ATOM 2030 C C . ILE A 1 242 ? -10.828 1.359 10.481 1.00 97.19 242 ILE A C 1
ATOM 2032 O O . ILE A 1 242 ? -11.069 2.216 9.639 1.00 97.19 242 ILE A O 1
ATOM 2036 N N . ILE A 1 243 ? -10.618 1.625 11.768 1.00 97.75 243 ILE A N 1
ATOM 2037 C CA . ILE A 1 243 ? -10.419 2.966 12.315 1.00 97.75 243 ILE A CA 1
ATOM 2038 C C . ILE A 1 243 ? -8.910 3.224 12.373 1.00 97.75 243 ILE A C 1
ATOM 2040 O O . ILE A 1 243 ? -8.154 2.448 12.961 1.00 97.75 243 ILE A O 1
ATOM 2044 N N . GLY A 1 244 ? -8.464 4.303 11.741 1.00 96.25 244 GLY A N 1
ATOM 2045 C CA . GLY A 1 244 ? -7.048 4.651 11.616 1.00 96.25 244 GLY A CA 1
ATOM 2046 C C . GLY A 1 244 ? -6.863 6.089 11.148 1.00 96.25 244 GLY A C 1
ATOM 2047 O O . GLY A 1 244 ? -7.843 6.795 10.937 1.00 96.25 244 GLY A O 1
ATOM 2048 N N . SER A 1 245 ? -5.626 6.542 10.973 1.00 95.12 245 SER A N 1
ATOM 2049 C CA . SER A 1 245 ? -5.334 7.861 10.410 1.00 95.12 245 SER A CA 1
ATOM 2050 C C . SER A 1 245 ? -5.127 7.770 8.895 1.00 95.12 245 SER A C 1
ATOM 2052 O O . SER A 1 245 ? -4.860 6.680 8.368 1.00 95.12 245 SER A O 1
ATOM 2054 N N . PRO A 1 246 ? -5.182 8.902 8.170 1.00 90.88 246 PRO A N 1
ATOM 2055 C CA . PRO A 1 246 ? -4.905 8.929 6.733 1.00 90.88 246 PRO A CA 1
ATOM 2056 C C . PRO A 1 246 ? -3.534 8.348 6.339 1.00 90.88 246 PRO A C 1
ATOM 2058 O O . PRO A 1 246 ? -3.361 7.904 5.209 1.00 90.88 246 PRO A O 1
ATOM 2061 N N . HIS A 1 247 ? -2.562 8.315 7.258 1.00 89.25 247 HIS A N 1
ATOM 2062 C CA . HIS A 1 247 ? -1.208 7.819 6.990 1.00 89.25 247 HIS A CA 1
ATOM 2063 C C . HIS A 1 247 ? -1.026 6.318 7.264 1.00 89.25 247 HIS A C 1
ATOM 2065 O O . HIS A 1 247 ? -0.037 5.732 6.819 1.00 89.25 247 HIS A O 1
ATOM 2071 N N . ASN A 1 248 ? -1.954 5.678 7.984 1.00 91.19 248 ASN A N 1
ATOM 2072 C CA . ASN A 1 248 ? -1.874 4.254 8.328 1.00 91.19 248 ASN A CA 1
ATOM 2073 C C . ASN A 1 248 ? -3.005 3.398 7.726 1.00 91.19 248 ASN A C 1
ATOM 2075 O O . ASN A 1 248 ? -3.031 2.179 7.902 1.00 91.19 248 ASN A O 1
ATOM 2079 N N . THR A 1 249 ? -3.929 4.009 6.986 1.00 88.62 249 THR A N 1
ATOM 2080 C CA . THR A 1 249 ? -5.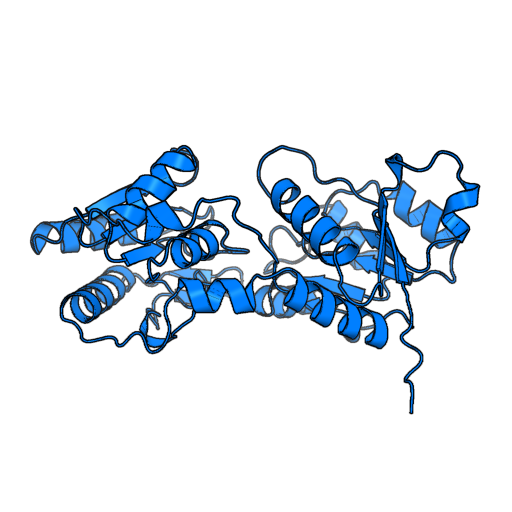005 3.316 6.265 1.00 88.62 249 THR A CA 1
ATOM 2081 C C . THR A 1 249 ? -4.941 3.667 4.776 1.00 88.62 249 THR A C 1
ATOM 2083 O O . THR A 1 249 ? -5.753 4.448 4.285 1.00 88.62 249 THR A O 1
ATOM 2086 N N . PRO A 1 250 ? -3.976 3.093 4.028 1.00 76.06 250 PRO A N 1
ATOM 2087 C CA . PRO A 1 250 ? -3.688 3.490 2.643 1.00 76.06 250 PRO A CA 1
ATOM 2088 C C . PRO A 1 250 ? -4.837 3.218 1.660 1.00 76.06 250 PRO A C 1
ATOM 2090 O O . PRO A 1 250 ? -4.844 3.735 0.550 1.00 76.06 250 PRO A O 1
ATOM 2093 N N . SER A 1 251 ? -5.819 2.409 2.053 1.00 77.75 251 SER A N 1
ATOM 2094 C CA . SER A 1 251 ? -7.056 2.207 1.314 1.00 77.75 251 SER A CA 1
ATOM 2095 C C . SER A 1 251 ? -8.194 2.152 2.314 1.00 77.75 251 SER A C 1
ATOM 2097 O O . SER A 1 251 ? -8.148 1.359 3.259 1.00 77.75 251 SER A O 1
ATOM 2099 N N . ILE A 1 252 ? -9.190 3.012 2.120 1.00 75.94 252 ILE A N 1
ATOM 2100 C CA . ILE A 1 252 ? -10.376 3.045 2.961 1.00 75.94 252 ILE A CA 1
ATOM 2101 C C . ILE A 1 252 ? -11.622 3.170 2.097 1.00 75.94 252 ILE A C 1
ATOM 2103 O O . ILE A 1 252 ? -11.666 3.932 1.132 1.00 75.94 252 ILE A O 1
ATOM 2107 N N . PHE A 1 253 ? -12.639 2.398 2.460 1.00 84.88 253 PHE A N 1
ATOM 2108 C CA . PHE A 1 253 ? -13.928 2.405 1.779 1.00 84.88 253 PHE A CA 1
ATOM 2109 C C . PHE A 1 253 ? -14.795 3.610 2.177 1.00 84.88 253 PHE A C 1
ATOM 2111 O O . PHE A 1 253 ? -15.629 4.040 1.386 1.00 84.88 253 PHE A O 1
ATOM 2118 N N . ASN A 1 254 ? -14.591 4.159 3.383 1.00 90.19 254 ASN A N 1
ATOM 2119 C CA . ASN A 1 254 ? -15.258 5.360 3.882 1.00 90.19 254 ASN A CA 1
ATOM 2120 C C . ASN A 1 254 ? -14.290 6.194 4.749 1.00 90.19 254 ASN A C 1
ATOM 2122 O O . ASN A 1 254 ? -13.779 5.704 5.754 1.00 90.19 254 ASN A O 1
ATOM 2126 N N . GLN A 1 255 ? -14.068 7.459 4.376 1.00 92.75 255 GLN A N 1
ATOM 2127 C CA . GLN A 1 255 ? -13.208 8.395 5.112 1.00 92.75 255 GLN A CA 1
ATOM 2128 C C . GLN A 1 255 ? -13.753 8.774 6.496 1.00 92.75 255 GLN A C 1
ATOM 2130 O O . GLN A 1 255 ? -12.978 9.220 7.333 1.00 92.75 255 GLN A O 1
ATOM 2135 N N . ASP A 1 256 ? -15.033 8.545 6.799 1.00 95.06 256 ASP A N 1
ATOM 2136 C CA . ASP A 1 256 ? -15.584 8.813 8.136 1.00 95.06 256 ASP A CA 1
ATOM 2137 C C . ASP A 1 256 ? -14.919 7.970 9.234 1.00 95.06 256 ASP A C 1
ATOM 2139 O O . ASP A 1 256 ? -14.923 8.353 10.406 1.00 95.06 256 ASP A O 1
ATOM 2143 N N . PHE A 1 257 ? -14.309 6.844 8.855 1.00 95.69 257 PHE A N 1
ATOM 2144 C CA . PHE A 1 257 ? -13.507 5.997 9.735 1.00 95.69 257 PHE A CA 1
ATOM 2145 C C . PHE A 1 257 ? -12.107 6.562 10.015 1.00 95.69 257 PHE A C 1
ATOM 2147 O O . PHE A 1 257 ? -11.412 6.058 10.902 1.00 95.69 257 PHE A O 1
ATOM 2154 N N . TRP A 1 258 ? -11.685 7.611 9.301 1.00 96.06 258 TRP A N 1
ATOM 2155 C CA . TRP A 1 258 ? -10.430 8.284 9.589 1.00 96.06 258 TRP A CA 1
ATOM 2156 C C . TRP A 1 258 ? -10.501 9.093 10.879 1.00 96.06 258 TRP A C 1
ATOM 2158 O O . TRP A 1 258 ? -11.441 9.845 11.158 1.00 96.06 258 TRP A O 1
ATOM 2168 N N . VAL A 1 259 ? -9.435 8.964 11.657 1.00 96.81 259 VAL A N 1
ATOM 2169 C CA . VAL A 1 259 ? -9.125 9.824 12.786 1.00 96.81 259 VAL A CA 1
ATOM 2170 C C . VAL A 1 259 ? -8.181 10.902 12.275 1.00 96.81 259 VAL A C 1
ATOM 2172 O O . VAL A 1 259 ? -6.995 10.671 12.045 1.00 96.81 259 VAL A O 1
ATOM 2175 N N . HIS A 1 260 ? -8.737 12.081 12.025 1.00 96.19 260 HIS A N 1
ATOM 2176 C CA . HIS A 1 260 ? -7.973 13.224 11.549 1.00 96.19 260 HIS A CA 1
ATOM 2177 C C . HIS A 1 260 ? -7.214 13.910 12.685 1.00 96.19 260 HIS A C 1
ATOM 2179 O O . HIS A 1 260 ? -7.539 13.766 13.861 1.00 96.19 260 HIS A O 1
ATOM 2185 N N . ASP A 1 261 ? -6.221 14.716 12.306 1.00 96.62 261 ASP A N 1
ATOM 2186 C CA . ASP A 1 261 ? -5.461 15.562 13.226 1.00 96.62 261 ASP A CA 1
ATOM 2187 C C . ASP A 1 261 ? -4.703 14.787 14.325 1.00 96.62 261 ASP A C 1
ATOM 2189 O O . ASP A 1 261 ? -4.489 15.291 15.426 1.00 96.62 261 ASP A O 1
ATOM 2193 N N . THR A 1 262 ? -4.282 13.554 14.041 1.00 97.06 262 THR A N 1
ATOM 2194 C CA . THR A 1 262 ? -3.551 12.683 14.982 1.00 97.06 262 THR A CA 1
ATOM 2195 C C . THR A 1 262 ? -2.042 12.738 14.822 1.00 97.06 262 THR A C 1
ATOM 2197 O O . THR A 1 262 ? -1.303 12.267 15.682 1.00 97.06 262 THR A O 1
ATOM 2200 N N . ASP A 1 263 ? -1.566 13.301 13.722 1.00 94.88 263 ASP A N 1
ATOM 2201 C CA . ASP A 1 263 ? -0.167 13.280 13.327 1.00 94.88 263 ASP A CA 1
ATOM 2202 C C . ASP A 1 263 ? 0.158 14.497 12.448 1.00 94.88 263 ASP A C 1
ATOM 2204 O O . ASP A 1 263 ? -0.721 15.262 12.043 1.00 94.88 263 ASP A O 1
ATOM 2208 N N . TYR A 1 264 ? 1.449 14.750 12.255 1.00 92.88 264 TYR A N 1
ATOM 2209 C CA . TYR A 1 264 ? 1.955 15.852 11.446 1.00 92.88 264 TYR A CA 1
ATOM 2210 C C . TYR A 1 264 ? 3.319 15.508 10.852 1.00 92.88 264 TYR A C 1
ATOM 2212 O O . TYR A 1 264 ? 4.124 14.784 11.442 1.00 92.88 264 TYR A O 1
ATOM 2220 N N . MET A 1 265 ? 3.595 16.051 9.669 1.00 88.00 265 MET A N 1
ATOM 2221 C CA . MET A 1 265 ? 4.870 15.854 8.991 1.00 88.00 265 MET A CA 1
ATOM 2222 C C . MET A 1 265 ? 5.926 16.820 9.538 1.00 88.00 265 MET A C 1
ATOM 2224 O O . MET A 1 265 ? 5.730 18.035 9.520 1.00 88.00 265 MET A O 1
ATOM 2228 N N . THR A 1 266 ? 7.060 16.298 10.007 1.00 87.25 266 THR A N 1
ATOM 2229 C CA . THR A 1 266 ? 8.250 17.119 10.293 1.00 87.25 266 THR A CA 1
ATOM 2230 C C . THR A 1 266 ? 9.115 17.263 9.040 1.00 87.25 266 THR A C 1
ATOM 2232 O O . THR A 1 266 ? 8.818 16.698 7.993 1.00 87.25 266 THR A O 1
ATOM 2235 N N . SER A 1 267 ? 10.249 17.962 9.134 1.00 79.50 267 SER A N 1
ATOM 2236 C CA . SER A 1 267 ? 11.232 17.996 8.042 1.00 79.50 267 SER A CA 1
ATOM 2237 C C . SER A 1 267 ? 11.907 16.648 7.761 1.00 79.50 267 SER A C 1
ATOM 2239 O O . SER A 1 267 ? 12.642 16.547 6.783 1.00 79.50 267 SER A O 1
ATOM 2241 N N . LYS A 1 268 ? 11.715 15.637 8.622 1.00 76.69 268 LYS A N 1
ATOM 2242 C CA . LYS A 1 268 ? 12.418 14.350 8.528 1.00 76.69 268 LYS A CA 1
ATOM 2243 C C . LYS A 1 268 ? 11.513 13.123 8.528 1.00 76.69 268 LYS A C 1
ATOM 2245 O O . LYS A 1 268 ? 11.933 12.103 8.001 1.00 76.69 268 LYS A O 1
ATOM 2250 N N . TYR A 1 269 ? 10.374 13.170 9.212 1.00 82.94 269 TYR A N 1
ATOM 2251 C CA . TYR A 1 269 ? 9.465 12.031 9.376 1.00 82.94 269 TYR A CA 1
ATOM 2252 C C . TYR A 1 269 ? 8.106 12.467 9.942 1.00 82.94 269 TYR A C 1
ATOM 2254 O O . TYR A 1 269 ? 7.984 13.542 10.542 1.00 82.94 269 TYR A O 1
ATOM 2262 N N . LEU A 1 270 ? 7.096 11.614 9.776 1.00 88.25 270 LEU A N 1
ATOM 2263 C CA . LEU A 1 270 ? 5.784 11.756 10.406 1.00 88.25 270 LEU A CA 1
ATOM 2264 C C . LEU A 1 270 ? 5.909 11.611 11.931 1.00 88.25 270 LEU A C 1
ATOM 2266 O O . LEU A 1 270 ? 6.606 10.716 12.401 1.00 88.25 270 LEU A O 1
ATOM 2270 N N . LYS A 1 271 ? 5.233 12.462 12.703 1.00 93.44 271 LYS A N 1
ATOM 2271 C CA . LYS A 1 271 ? 5.143 12.369 14.167 1.00 93.44 271 LYS A CA 1
ATOM 2272 C C . LYS A 1 271 ? 3.692 12.327 14.613 1.00 93.44 271 LYS A C 1
ATOM 2274 O O . LYS A 1 271 ? 2.869 13.061 14.070 1.00 93.44 271 LYS A O 1
ATOM 2279 N N . ARG A 1 272 ? 3.388 11.523 15.632 1.00 96.25 272 ARG A N 1
ATOM 2280 C CA . ARG A 1 272 ? 2.066 11.516 16.269 1.00 96.25 272 ARG A CA 1
ATOM 2281 C C . ARG A 1 272 ? 1.940 12.689 17.242 1.00 96.25 272 ARG A C 1
ATOM 2283 O O . ARG A 1 272 ? 2.916 13.071 17.887 1.00 96.25 272 ARG A O 1
ATOM 2290 N N . LYS A 1 273 ? 0.741 13.250 17.371 1.00 97.38 273 LYS A N 1
ATOM 2291 C CA . LYS A 1 273 ? 0.405 14.223 18.416 1.00 97.38 273 LYS A CA 1
ATOM 2292 C C . LYS A 1 273 ? 0.120 13.523 19.746 1.00 97.38 273 LYS A C 1
ATOM 2294 O O . LYS A 1 273 ? -0.363 12.395 19.760 1.00 97.38 273 LYS A O 1
ATOM 2299 N N . GLU A 1 274 ? 0.377 14.216 20.851 1.00 97.19 274 GLU A N 1
ATOM 2300 C CA . GLU A 1 274 ? 0.189 13.681 22.209 1.00 97.19 274 GLU A CA 1
ATOM 2301 C C . GLU A 1 274 ? -1.271 13.287 22.496 1.00 97.19 274 GLU A C 1
ATOM 2303 O O . GLU A 1 274 ? -1.538 12.256 23.104 1.00 97.19 274 GLU A O 1
ATOM 2308 N N . ASP A 1 275 ? -2.233 14.058 21.986 1.00 97.81 275 ASP A N 1
ATOM 2309 C CA . ASP A 1 275 ? -3.672 13.861 22.194 1.00 97.81 275 ASP A CA 1
ATOM 2310 C C . ASP A 1 275 ? -4.314 12.843 21.237 1.00 97.81 275 ASP A C 1
ATOM 2312 O O . ASP A 1 275 ? -5.527 12.633 21.282 1.00 97.81 275 ASP A O 1
ATOM 2316 N N . ALA A 1 276 ? -3.535 12.198 20.362 1.00 98.31 276 ALA A N 1
ATOM 2317 C CA . ALA A 1 276 ? -4.072 11.317 19.328 1.00 98.31 276 ALA A CA 1
ATOM 2318 C C . ALA A 1 276 ? -4.921 10.166 19.895 1.00 98.31 276 ALA A C 1
ATOM 2320 O O . ALA A 1 276 ? -5.900 9.767 19.268 1.00 98.31 276 ALA A O 1
ATOM 2321 N N . HIS A 1 277 ? -4.588 9.651 21.083 1.00 98.56 277 HIS A N 1
ATOM 2322 C CA . HIS A 1 277 ? -5.330 8.560 21.721 1.00 98.56 277 HIS A CA 1
ATOM 2323 C C . HIS A 1 277 ? -6.771 8.966 22.065 1.00 98.56 277 HIS A C 1
ATOM 2325 O O . HIS A 1 277 ? -7.687 8.176 21.843 1.00 98.56 277 HIS A O 1
ATOM 2331 N N . ASN A 1 278 ? -6.989 10.215 22.496 1.00 98.62 278 ASN A N 1
ATOM 2332 C CA . ASN A 1 278 ? -8.326 10.749 22.769 1.00 98.62 278 ASN A CA 1
ATOM 2333 C C . ASN A 1 278 ? -9.167 10.806 21.491 1.00 98.62 278 ASN A C 1
ATOM 2335 O O . ASN A 1 278 ? -10.305 10.348 21.475 1.00 98.62 278 ASN A O 1
ATOM 2339 N N . LYS A 1 279 ? -8.582 11.278 20.385 1.00 98.56 279 LYS A N 1
ATOM 2340 C CA . LYS A 1 279 ? -9.273 11.364 19.087 1.00 98.56 279 LYS A CA 1
ATOM 2341 C C . LYS A 1 279 ? -9.644 9.989 18.536 1.00 98.56 279 LYS A C 1
ATOM 2343 O O . LYS A 1 279 ? -10.737 9.803 18.001 1.00 98.56 279 LYS A O 1
ATOM 2348 N N . TYR A 1 280 ? -8.745 9.012 18.676 1.00 98.56 280 TYR A N 1
ATOM 2349 C CA . TYR A 1 280 ? -9.040 7.625 18.316 1.00 98.56 280 TYR A CA 1
ATOM 2350 C C . TYR A 1 280 ? -10.193 7.079 19.157 1.00 98.56 280 TYR A C 1
ATOM 2352 O O . TYR A 1 280 ? -11.141 6.525 18.603 1.00 98.56 280 TYR A O 1
ATOM 2360 N N . TYR A 1 281 ? -10.143 7.280 20.475 1.00 98.75 281 TYR A N 1
ATOM 2361 C CA . TYR A 1 281 ? -11.201 6.866 21.391 1.00 98.75 281 TYR A CA 1
ATOM 2362 C C . TYR A 1 281 ? -12.562 7.480 21.026 1.00 98.75 281 TYR A C 1
ATOM 2364 O O . TYR A 1 281 ? -13.538 6.748 20.871 1.00 98.75 281 TYR A O 1
ATOM 2372 N N . GLU A 1 282 ? -12.627 8.793 20.792 1.00 98.50 282 GLU A N 1
ATOM 2373 C CA . GLU A 1 282 ? -13.850 9.485 20.360 1.00 98.50 282 GLU A CA 1
ATOM 2374 C C . GLU A 1 282 ? -14.427 8.884 19.072 1.00 98.50 282 GLU A C 1
ATOM 2376 O O . GLU A 1 282 ? -15.636 8.652 18.970 1.00 98.50 282 GLU A O 1
ATOM 2381 N N . LYS A 1 283 ? -13.565 8.573 18.093 1.00 98.38 283 LYS A N 1
ATOM 2382 C CA . LYS A 1 283 ? -13.981 7.936 16.839 1.00 98.38 283 LYS A CA 1
ATOM 2383 C C . LYS A 1 283 ? -14.528 6.525 17.062 1.00 98.38 283 LYS A C 1
ATOM 2385 O O . LYS A 1 283 ? -15.541 6.169 16.461 1.00 98.38 283 LYS A O 1
ATOM 2390 N N . ILE A 1 284 ? -13.895 5.740 17.934 1.00 98.50 284 ILE A N 1
ATOM 2391 C CA . ILE A 1 284 ? -14.346 4.389 18.297 1.00 98.50 284 ILE A CA 1
ATOM 2392 C C . ILE A 1 284 ? -15.719 4.453 18.967 1.00 98.50 284 ILE A C 1
ATOM 2394 O O . ILE A 1 284 ? -16.630 3.744 18.549 1.00 98.50 284 ILE A O 1
ATOM 2398 N N . VAL A 1 285 ? -15.905 5.340 19.946 1.00 98.56 285 VAL A N 1
ATOM 2399 C CA . VAL A 1 285 ? -17.200 5.536 20.618 1.00 98.56 285 VAL A CA 1
ATOM 2400 C C . VAL A 1 285 ? -18.272 5.976 19.623 1.00 98.56 285 VAL A C 1
ATOM 2402 O O . VAL A 1 285 ? -19.378 5.439 19.633 1.00 98.56 285 VAL A O 1
ATOM 2405 N N . SER A 1 286 ? -17.949 6.913 18.727 1.00 98.06 286 SER A N 1
ATOM 2406 C CA . SER A 1 286 ? -18.859 7.348 17.664 1.00 98.06 286 SER A CA 1
ATOM 2407 C C . SER A 1 286 ? -19.297 6.176 16.779 1.00 98.06 286 SER A C 1
ATOM 2409 O O . SER A 1 286 ? -20.496 5.996 16.573 1.00 98.06 286 SER A O 1
ATOM 2411 N N . PHE A 1 287 ? -18.362 5.334 16.328 1.00 97.81 287 PHE A N 1
ATOM 2412 C CA . PHE A 1 287 ? -18.667 4.131 15.550 1.00 97.81 287 PHE A CA 1
ATOM 2413 C C . PHE A 1 287 ? -19.549 3.141 16.322 1.00 97.81 287 PHE A C 1
ATOM 2415 O O . PHE A 1 287 ? -20.581 2.710 15.810 1.00 97.81 287 PHE A O 1
ATOM 2422 N N . LEU A 1 288 ? -19.172 2.799 17.559 1.00 97.88 288 LEU A N 1
ATOM 2423 C CA . LEU A 1 288 ? -19.894 1.820 18.380 1.00 97.88 288 LEU A CA 1
ATOM 2424 C C . LEU A 1 288 ? -21.321 2.275 18.719 1.00 97.88 288 LEU A C 1
ATOM 2426 O O . LEU A 1 288 ? -22.211 1.438 18.855 1.00 97.88 288 LEU A O 1
ATOM 2430 N N . ASN A 1 289 ? -21.552 3.588 18.780 1.00 98.00 289 ASN A N 1
ATOM 2431 C CA . ASN A 1 289 ? -22.873 4.189 18.965 1.00 98.00 289 ASN A CA 1
ATOM 2432 C C . ASN A 1 289 ? -23.666 4.362 17.655 1.00 98.00 289 ASN A C 1
ATOM 2434 O O . ASN A 1 289 ? -24.730 4.979 17.665 1.00 98.00 289 ASN A O 1
ATOM 2438 N N . GLY A 1 290 ? -23.166 3.848 16.526 1.00 96.94 290 GLY A N 1
ATOM 2439 C CA . GLY A 1 290 ? -23.836 3.934 15.225 1.00 96.94 290 GLY A CA 1
ATOM 2440 C C . GLY A 1 290 ? -23.731 5.303 14.546 1.00 96.94 290 GLY A C 1
ATOM 2441 O O . GLY A 1 290 ? -24.503 5.594 13.641 1.00 96.94 290 GLY A O 1
ATOM 2442 N N . GLY A 1 291 ? -22.790 6.151 14.966 1.00 96.38 291 GLY A N 1
ATOM 2443 C CA . GLY A 1 291 ? -22.566 7.484 14.400 1.00 96.38 291 GLY A CA 1
ATOM 2444 C C . GLY A 1 291 ? -21.804 7.503 13.072 1.00 96.38 291 GLY A C 1
ATOM 2445 O O . GLY A 1 291 ? -21.568 8.583 12.538 1.00 96.38 291 GLY A O 1
ATOM 2446 N N . ILE A 1 292 ? -21.399 6.341 12.550 1.00 94.69 292 ILE A N 1
ATOM 2447 C CA . ILE A 1 292 ? -20.708 6.212 11.263 1.00 94.69 292 ILE A CA 1
ATOM 2448 C C . ILE A 1 292 ? -21.462 5.212 10.394 1.00 94.69 292 ILE A C 1
ATOM 2450 O O . ILE A 1 292 ? -21.606 4.043 10.756 1.00 94.69 292 ILE A O 1
ATOM 2454 N N . GLU A 1 293 ? -21.909 5.665 9.228 1.00 92.62 293 GLU A N 1
ATOM 2455 C CA . GLU A 1 293 ? -22.591 4.816 8.258 1.00 92.62 293 GLU A CA 1
ATOM 2456 C C . GLU A 1 293 ? -21.592 4.052 7.375 1.00 92.62 293 GLU A C 1
ATOM 2458 O O . GLU A 1 293 ? -20.491 4.513 7.058 1.00 92.62 293 GLU A O 1
ATOM 2463 N N . MET A 1 294 ? -21.986 2.852 6.948 1.00 92.12 294 MET A N 1
ATOM 2464 C CA . MET A 1 294 ? -21.225 2.034 6.004 1.00 92.12 294 MET A CA 1
ATOM 2465 C C . MET A 1 294 ? -22.028 1.902 4.706 1.00 92.12 294 MET A C 1
ATOM 2467 O O . MET A 1 294 ? -22.807 0.959 4.575 1.00 92.12 294 MET A O 1
ATOM 2471 N N . PRO A 1 295 ? -21.868 2.836 3.746 1.00 89.62 295 PRO A N 1
ATOM 2472 C CA . PRO A 1 295 ? -22.659 2.831 2.511 1.00 89.62 295 PRO A CA 1
ATOM 2473 C C . PRO A 1 295 ? -22.341 1.631 1.608 1.00 89.62 295 PRO A C 1
ATOM 2475 O O . PRO A 1 295 ? -23.144 1.254 0.761 1.00 89.62 295 PRO A O 1
ATOM 2478 N N . VAL A 1 296 ? -21.162 1.036 1.788 1.00 93.75 296 VAL A N 1
ATOM 2479 C CA . VAL A 1 296 ? -20.708 -0.188 1.132 1.00 93.75 296 VAL A CA 1
ATOM 2480 C C . VAL A 1 296 ? -19.996 -1.053 2.164 1.00 93.75 296 VAL A C 1
ATOM 2482 O O . VAL A 1 296 ? -19.377 -0.535 3.099 1.00 93.75 296 VAL A O 1
ATOM 2485 N N . SER A 1 297 ? -20.067 -2.372 2.002 1.00 93.75 297 SER A N 1
ATOM 2486 C CA . SER A 1 297 ? -19.314 -3.275 2.870 1.00 93.75 297 SER A CA 1
ATOM 2487 C C . SER A 1 297 ? -17.798 -3.118 2.627 1.00 93.75 297 SER A C 1
ATOM 2489 O O . SER A 1 297 ? -17.376 -3.013 1.467 1.00 93.75 297 SER A O 1
ATOM 2491 N N . PRO A 1 298 ? -16.946 -3.136 3.674 1.00 94.56 298 PRO A N 1
ATOM 2492 C CA . PRO A 1 298 ? -15.490 -3.127 3.507 1.00 94.56 298 PRO A CA 1
ATOM 2493 C C . PRO A 1 298 ? -14.997 -4.189 2.514 1.00 94.56 298 PRO A C 1
ATOM 2495 O O . PRO A 1 298 ? -14.098 -3.934 1.70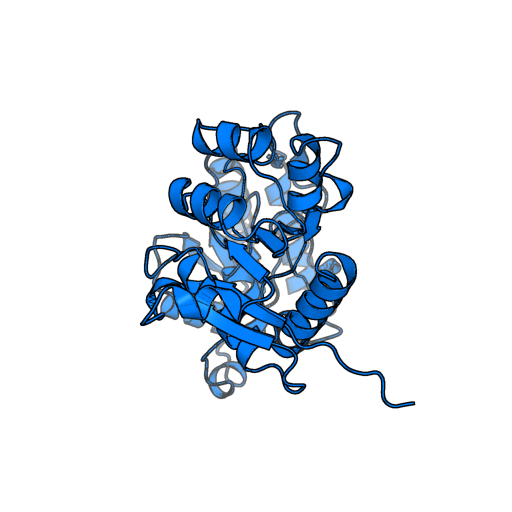8 1.00 94.56 298 PRO A O 1
ATOM 2498 N N . ARG A 1 299 ? -15.633 -5.368 2.528 1.00 93.44 299 ARG A N 1
ATOM 2499 C CA . ARG A 1 299 ? -15.274 -6.489 1.658 1.00 93.44 299 ARG A CA 1
ATOM 2500 C C . ARG A 1 299 ? -15.580 -6.219 0.191 1.00 93.44 299 ARG A C 1
ATOM 2502 O O . ARG A 1 299 ? -14.735 -6.465 -0.666 1.00 93.44 299 ARG A O 1
ATOM 2509 N N . GLU A 1 300 ? -16.777 -5.727 -0.110 1.00 92.44 300 GLU A N 1
ATOM 2510 C CA . GLU A 1 300 ? -17.158 -5.371 -1.480 1.00 92.44 300 GLU A CA 1
ATOM 2511 C C . GLU A 1 300 ? -16.222 -4.300 -2.044 1.00 92.44 300 GLU A C 1
ATOM 2513 O O . GLU A 1 300 ? -15.733 -4.429 -3.170 1.00 92.44 300 GLU A O 1
ATOM 2518 N N . TYR A 1 301 ? -15.898 -3.290 -1.232 1.00 93.06 301 TYR A N 1
ATOM 2519 C CA . TYR A 1 301 ? -14.935 -2.270 -1.617 1.00 93.06 301 TYR A CA 1
ATOM 2520 C C . TYR A 1 301 ? -13.574 -2.887 -1.952 1.00 93.06 301 TYR A C 1
ATOM 2522 O O . TYR A 1 301 ? -13.068 -2.664 -3.055 1.00 93.06 301 TYR A O 1
ATOM 2530 N N . ILE A 1 302 ? -12.980 -3.686 -1.060 1.00 91.44 302 ILE A N 1
ATOM 2531 C CA . ILE A 1 302 ? -11.620 -4.182 -1.301 1.00 91.44 302 ILE A CA 1
ATOM 2532 C C . ILE A 1 302 ? -11.555 -5.194 -2.447 1.00 91.44 302 ILE A C 1
ATOM 2534 O O . ILE A 1 302 ? -10.561 -5.221 -3.160 1.00 91.44 302 ILE A O 1
ATOM 2538 N N . LEU A 1 303 ? -12.610 -5.971 -2.702 1.00 89.38 303 LEU A N 1
ATOM 2539 C CA . LEU A 1 303 ? -12.668 -6.858 -3.870 1.00 89.38 303 LEU A CA 1
ATOM 2540 C C . LEU A 1 303 ? -12.645 -6.088 -5.193 1.00 89.38 303 LEU A C 1
ATOM 2542 O O . LEU A 1 303 ? -12.005 -6.522 -6.151 1.00 89.38 303 LEU A O 1
ATOM 2546 N N . LYS A 1 304 ? -13.311 -4.931 -5.239 1.00 89.25 304 LYS A N 1
ATOM 2547 C CA . LYS A 1 304 ? -13.299 -4.048 -6.409 1.00 89.25 304 LYS A CA 1
ATOM 2548 C C . LYS A 1 304 ? -11.962 -3.327 -6.569 1.00 89.25 304 LYS A C 1
ATOM 2550 O O . LYS A 1 304 ? -11.506 -3.119 -7.690 1.00 89.25 304 LYS A O 1
ATOM 2555 N N . HIS A 1 305 ? -11.341 -2.942 -5.455 1.00 88.88 305 HIS A N 1
ATOM 2556 C CA . HIS A 1 305 ? -10.150 -2.106 -5.468 1.00 88.88 305 HIS A CA 1
ATOM 2557 C C . HIS A 1 305 ? -8.869 -2.951 -5.439 1.00 88.88 305 HIS A C 1
ATOM 2559 O O . HIS A 1 305 ? -8.044 -2.807 -6.317 1.00 88.88 305 HIS A O 1
ATOM 2565 N N . ALA A 1 306 ? -8.628 -3.890 -4.541 1.00 89.44 306 ALA A N 1
ATOM 2566 C CA . ALA A 1 306 ? -7.367 -4.652 -4.558 1.00 89.44 306 ALA A CA 1
ATOM 2567 C C . ALA A 1 306 ? -7.302 -5.789 -5.605 1.00 89.44 306 ALA A C 1
ATOM 2569 O O . ALA A 1 306 ? -6.320 -6.534 -5.647 1.00 89.44 306 ALA A O 1
ATOM 2570 N N . GLY A 1 307 ? -8.334 -5.937 -6.443 1.00 89.94 307 GLY A N 1
ATOM 2571 C CA . GLY A 1 307 ? -8.445 -7.015 -7.420 1.00 89.94 307 GLY A CA 1
ATOM 2572 C C . GLY A 1 307 ? -7.416 -6.953 -8.555 1.00 89.94 307 GLY A C 1
ATOM 2573 O O . GLY A 1 307 ? -6.998 -5.884 -9.004 1.00 89.94 307 GLY A O 1
ATOM 2574 N N . TYR A 1 308 ? -7.059 -8.131 -9.069 1.00 93.19 308 TYR A N 1
ATOM 2575 C CA . TYR A 1 308 ? -6.104 -8.293 -10.172 1.00 93.19 308 TYR A CA 1
ATOM 2576 C C . TYR A 1 308 ? -6.515 -7.556 -11.446 1.00 93.19 308 TYR A C 1
ATOM 2578 O O . TYR A 1 308 ? -5.664 -6.986 -12.120 1.00 93.19 308 TYR A O 1
ATOM 2586 N N . GLU A 1 309 ? -7.812 -7.518 -11.760 1.00 92.56 309 GLU A N 1
ATOM 2587 C CA . GLU A 1 309 ? -8.295 -6.832 -12.959 1.00 92.56 309 GLU A CA 1
ATOM 2588 C C . GLU A 1 309 ? -8.012 -5.323 -12.912 1.00 92.56 309 GLU A C 1
ATOM 2590 O O . GLU A 1 309 ? -7.530 -4.761 -13.896 1.00 92.56 309 GLU A O 1
ATOM 2595 N N . ARG A 1 310 ? -8.279 -4.669 -11.771 1.00 93.12 310 ARG A N 1
ATOM 2596 C CA . ARG A 1 310 ? -7.990 -3.239 -11.591 1.00 93.12 310 ARG A CA 1
ATOM 2597 C C . ARG A 1 310 ? -6.499 -2.980 -11.758 1.00 93.12 310 ARG A C 1
ATOM 2599 O O . ARG A 1 310 ? -6.113 -2.142 -12.561 1.00 93.12 310 ARG A O 1
ATOM 2606 N N . TYR A 1 311 ? -5.677 -3.779 -11.083 1.00 93.75 311 TYR A N 1
ATOM 2607 C CA . TYR A 1 311 ? -4.223 -3.677 -11.160 1.00 93.75 311 TYR A CA 1
ATOM 2608 C C . TYR A 1 311 ? -3.679 -3.838 -12.583 1.00 93.75 311 TYR A C 1
ATOM 2610 O O . TYR A 1 311 ? -2.858 -3.036 -13.018 1.00 93.75 311 TYR A O 1
ATOM 2618 N N . ALA A 1 312 ? -4.152 -4.840 -13.330 1.00 95.38 312 ALA A N 1
ATOM 2619 C CA . ALA A 1 312 ? -3.732 -5.064 -14.711 1.00 95.38 312 ALA A CA 1
ATOM 2620 C C . ALA A 1 312 ? -4.135 -3.900 -15.632 1.00 95.38 312 ALA A C 1
ATOM 2622 O O . ALA A 1 312 ? -3.357 -3.505 -16.499 1.00 95.38 312 ALA A O 1
ATOM 2623 N N . ASN A 1 313 ? -5.326 -3.319 -15.438 1.00 95.62 313 ASN A N 1
ATOM 2624 C CA . ASN A 1 313 ? -5.744 -2.126 -16.176 1.00 95.62 313 ASN A CA 1
ATOM 2625 C C . ASN A 1 313 ? -4.844 -0.925 -15.869 1.00 95.62 313 ASN A C 1
ATOM 2627 O O . ASN A 1 313 ? -4.336 -0.306 -16.801 1.00 95.62 313 ASN A O 1
ATOM 2631 N N . ASP A 1 314 ? -4.601 -0.637 -14.594 1.00 95.44 314 ASP A N 1
ATOM 2632 C CA . ASP A 1 314 ? -3.785 0.507 -14.182 1.00 95.44 314 ASP A CA 1
ATOM 2633 C C . ASP A 1 314 ? -2.332 0.356 -14.663 1.00 95.44 314 ASP A C 1
ATOM 2635 O O . ASP A 1 314 ? -1.759 1.281 -15.242 1.00 95.44 314 ASP A O 1
ATOM 2639 N N . ALA A 1 315 ? -1.752 -0.841 -14.518 1.00 95.94 315 ALA A N 1
ATOM 2640 C CA . ALA A 1 315 ? -0.426 -1.155 -15.042 1.00 95.94 315 ALA A CA 1
ATOM 2641 C C . ALA A 1 315 ? -0.354 -0.960 -16.564 1.00 95.94 315 ALA A C 1
ATOM 2643 O O . ALA A 1 315 ? 0.634 -0.431 -17.075 1.00 95.94 315 ALA A O 1
ATOM 2644 N N . TYR A 1 316 ? -1.406 -1.344 -17.293 1.00 96.81 316 TYR A N 1
ATOM 2645 C CA . TYR A 1 316 ? -1.452 -1.217 -18.749 1.00 96.81 316 TYR A CA 1
ATOM 2646 C C . TYR A 1 316 ? -1.441 0.246 -19.182 1.00 96.81 316 TYR A C 1
ATOM 2648 O O . TYR A 1 316 ? -0.667 0.616 -20.063 1.00 96.81 316 TYR A O 1
ATOM 2656 N N . GLU A 1 317 ? -2.251 1.085 -18.536 1.00 96.81 317 GLU A N 1
ATOM 2657 C CA . GLU A 1 317 ? -2.300 2.520 -18.822 1.00 96.81 317 GLU A CA 1
ATOM 2658 C C . GLU A 1 317 ? -0.958 3.202 -18.517 1.00 96.81 317 GLU A C 1
ATOM 2660 O O . GLU A 1 317 ? -0.465 3.992 -19.327 1.00 96.81 317 GLU A O 1
ATOM 2665 N N . LEU A 1 318 ? -0.304 2.847 -17.405 1.00 97.06 318 LEU A N 1
ATOM 2666 C CA . LEU A 1 318 ? 1.039 3.345 -17.091 1.00 97.06 318 LEU A CA 1
ATOM 2667 C C . LEU A 1 318 ? 2.063 2.907 -18.149 1.00 97.06 318 LEU A C 1
ATOM 2669 O O . LEU A 1 318 ? 2.838 3.724 -18.648 1.00 97.06 318 LEU A O 1
ATOM 2673 N N . MET A 1 319 ? 2.053 1.640 -18.556 1.00 96.94 319 MET A N 1
ATOM 2674 C CA . MET A 1 319 ? 2.983 1.146 -19.574 1.00 96.94 319 MET A CA 1
ATOM 2675 C C . MET A 1 319 ? 2.708 1.740 -20.959 1.00 96.94 319 MET A C 1
ATOM 2677 O O . MET A 1 319 ? 3.653 2.021 -21.695 1.00 96.94 319 MET A O 1
ATOM 2681 N N . LEU A 1 320 ? 1.450 1.999 -21.321 1.00 96.81 320 LEU A N 1
ATOM 2682 C CA . LEU A 1 320 ? 1.120 2.747 -22.536 1.00 96.81 320 LEU A CA 1
ATOM 2683 C C . LEU A 1 320 ? 1.640 4.183 -22.483 1.00 96.81 320 LEU A C 1
ATOM 2685 O O . LEU A 1 320 ? 2.108 4.701 -23.489 1.00 96.81 320 LEU A O 1
ATOM 2689 N N . LYS A 1 321 ? 1.566 4.827 -21.320 1.00 96.81 321 LYS A N 1
ATOM 2690 C CA . LYS A 1 321 ? 2.010 6.211 -21.142 1.00 96.81 321 LYS A CA 1
ATOM 2691 C C . LYS A 1 321 ? 3.530 6.356 -21.206 1.00 96.81 321 LYS A C 1
ATOM 2693 O O . LYS A 1 321 ? 4.022 7.324 -21.780 1.00 96.81 321 LYS A O 1
ATOM 2698 N N . TYR A 1 322 ? 4.266 5.423 -20.606 1.00 97.25 322 TYR A N 1
ATOM 2699 C CA . TYR A 1 322 ? 5.701 5.587 -20.352 1.00 97.25 322 TYR A CA 1
ATOM 2700 C C . TYR A 1 322 ? 6.601 4.624 -21.144 1.00 97.25 322 TYR A C 1
ATOM 2702 O O . TYR A 1 322 ? 7.756 4.943 -21.426 1.00 97.25 322 TYR A O 1
ATOM 2710 N N . CYS A 1 323 ? 6.082 3.461 -21.545 1.00 96.31 323 CYS A N 1
ATOM 2711 C CA . CYS A 1 323 ? 6.859 2.369 -22.142 1.00 96.31 323 CYS A CA 1
ATOM 2712 C C . CYS A 1 323 ? 6.519 2.119 -23.624 1.00 96.31 323 CYS A C 1
ATOM 2714 O O . CYS A 1 323 ? 6.833 1.050 -24.160 1.00 96.31 323 CYS A O 1
ATOM 2716 N N . THR A 1 324 ? 5.874 3.068 -24.310 1.00 91.94 324 THR A N 1
ATOM 2717 C CA . THR A 1 324 ? 5.630 2.977 -25.761 1.00 91.94 324 THR A CA 1
ATOM 2718 C C . THR A 1 324 ? 6.723 3.545 -26.636 1.00 91.94 324 THR A C 1
ATOM 2720 O O . THR A 1 324 ? 7.508 4.406 -26.167 1.00 91.94 324 THR A O 1
#

Nearest PDB structures (foldseek):
  6gne-assembly1_A  TM=6.080E-01  e=8.821E-04  Arabidopsis thaliana
  3hly-assembly2_B  TM=5.219E-01  e=1.412E-01  Synechococcus elongatus PCC 6301
  6xfi-assembly1_A-2  TM=3.148E-01  e=3.425E-02  Homo sapiens
  1efa-assembly2_C  TM=2.561E-01  e=3.421E-01  Escherichia coli
  2pe5-assembly2_C-2  TM=2.605E-01  e=1.182E+00  Escherichia coli

Radius of gyration: 21.4 Å; Cα contacts (8 Å, |Δi|>4): 549; chains: 1; bounding box: 49×39×66 Å

pLDDT: mean 90.54, std 10.41, range [37.22, 98.81]

Secondary structure (DSSP, 8-state):
-------EEEEE--PPPSSSSHHHHHHHHHHHHHT-TT--EEEEEGGG-S-GGGGGG-SEEEEEETT--HHHHHHHHHH-TTSEEEEEEE---SSTTTS--SHHHHHHHHH---SEEEESSHHHHHHHTTTS-TTTGGGEEE-PPP------THHHHT----EEEEEEE---TT-TTHHHHHHHHHHHHHHTT--EEEEETTSS-HHHHHHHHHTEEEEEE--S--SS-HHHHHHHHTT--EEB-TTT-SS-S-GGGB--SSEEE-SSSEEE-TTHHHHHHHHHHHHHTT-S--SS-HHHHHHHHSSHHHHHHHHHHHHHHH--

Sequence (324 aa):
MIKNNKSFNILMCSRPGGDRGPGLTYGHHVDALNRDKYNRFYVNELWNLSNENEINNYDVFWFYAKGFDTRIYDFLKSKFPYKKFMFGPNILLDKPDVGAADKWDEWFLSKVEFDLYIDQVEFYNNHVKKFIRKDLVHKADYLDKCVTFDIDPSIIENKDIKYDCLVYSKKRRYDDNYEHFHDGLVGLLKENNISFVELTYGNYKRQEYFDALLQSKCCINMSLDECPGIATYESMFMNTPIIGSPHNTPSIFNQDFWVHDTDYMTSKYLKRKEDAHNKYYEKIVSFLNGGIEMPVSPREYILKHAGYERYANDAYELMLKYCT